Protein AF-A0A0D7Q183-F1 (afdb_monomer)

Structure (mmCIF, N/CA/C/O backbone):
data_AF-A0A0D7Q183-F1
#
_entry.id   AF-A0A0D7Q183-F1
#
loop_
_atom_site.group_PDB
_atom_site.id
_atom_site.type_symbol
_atom_site.label_atom_id
_atom_site.label_alt_id
_atom_site.label_comp_id
_atom_site.label_asym_id
_atom_site.label_entity_id
_atom_site.label_seq_id
_atom_site.pdbx_PDB_ins_code
_atom_site.Cartn_x
_atom_site.Cartn_y
_atom_site.Cartn_z
_atom_site.occupancy
_atom_site.B_iso_or_equiv
_atom_site.auth_seq_id
_atom_site.auth_comp_id
_atom_site.auth_asym_id
_atom_site.auth_atom_id
_atom_site.pdbx_PDB_model_num
ATOM 1 N N . MET A 1 1 ? -14.281 -9.308 -26.222 1.00 33.78 1 MET A N 1
ATOM 2 C CA . MET A 1 1 ? -13.574 -10.223 -25.301 1.00 33.78 1 MET A CA 1
ATOM 3 C C . MET A 1 1 ? -12.149 -9.697 -25.190 1.00 33.78 1 MET A C 1
ATOM 5 O O . MET A 1 1 ? -11.439 -9.737 -26.183 1.00 33.78 1 MET A O 1
ATOM 9 N N . VAL A 1 2 ? -11.788 -9.053 -24.075 1.00 33.66 2 VAL A N 1
ATOM 10 C CA . VAL A 1 2 ? -10.434 -8.497 -23.894 1.00 33.66 2 VAL A CA 1
ATOM 11 C C . VAL A 1 2 ? -9.497 -9.677 -23.616 1.00 33.66 2 VAL A C 1
ATOM 13 O O . VAL A 1 2 ? -9.797 -10.453 -22.705 1.00 33.66 2 VAL A O 1
ATOM 16 N N . PRO A 1 3 ? -8.431 -9.889 -24.404 1.00 32.91 3 PRO A N 1
ATOM 17 C CA . PRO A 1 3 ? -7.519 -10.999 -24.170 1.00 32.91 3 PRO A CA 1
ATOM 18 C C . PRO A 1 3 ? -6.889 -10.860 -22.780 1.00 32.91 3 PRO A C 1
ATOM 20 O O . PRO A 1 3 ? -6.292 -9.835 -22.459 1.00 32.91 3 PRO A O 1
ATOM 23 N N . ARG A 1 4 ? -7.020 -11.900 -21.946 1.00 38.03 4 ARG A N 1
ATOM 24 C CA . ARG A 1 4 ? -6.224 -12.036 -20.721 1.00 38.03 4 ARG A CA 1
ATOM 25 C C . ARG A 1 4 ? -4.810 -12.407 -21.147 1.00 38.03 4 ARG A C 1
ATOM 27 O O . ARG A 1 4 ? -4.514 -13.582 -21.333 1.00 38.03 4 ARG A O 1
ATOM 34 N N . ILE A 1 5 ? -3.967 -11.405 -21.364 1.00 46.06 5 ILE A N 1
ATOM 35 C CA . ILE A 1 5 ? -2.532 -11.618 -21.544 1.00 46.06 5 ILE A CA 1
ATOM 36 C C . ILE A 1 5 ? -1.983 -11.943 -20.146 1.00 46.06 5 ILE A C 1
ATOM 38 O O . ILE A 1 5 ? -2.079 -11.083 -19.267 1.00 46.06 5 ILE A O 1
ATOM 42 N N . PRO A 1 6 ? -1.500 -13.171 -19.879 1.00 44.88 6 PRO A N 1
ATOM 43 C CA . PRO A 1 6 ? -0.893 -13.484 -18.593 1.00 44.88 6 PRO A CA 1
ATOM 44 C C . PRO A 1 6 ? 0.289 -12.540 -18.357 1.00 44.88 6 PRO A C 1
ATOM 46 O O . PRO A 1 6 ? 1.070 -12.275 -19.265 1.00 44.88 6 PRO A O 1
ATOM 49 N N . TYR A 1 7 ? 0.418 -12.040 -17.128 1.00 47.09 7 TYR A N 1
ATOM 50 C CA . TYR A 1 7 ? 1.487 -11.127 -16.692 1.00 47.09 7 TYR A CA 1
ATOM 51 C C . TYR A 1 7 ? 2.881 -11.811 -16.639 1.00 47.09 7 TYR A C 1
ATOM 53 O O . TYR A 1 7 ? 3.855 -11.230 -16.171 1.00 47.09 7 TYR A O 1
ATOM 61 N N . GLU A 1 8 ? 2.981 -13.053 -17.128 1.00 53.81 8 GLU A N 1
ATOM 62 C CA . GLU A 1 8 ? 4.227 -13.783 -17.390 1.00 53.81 8 GLU A CA 1
ATOM 63 C C . GLU A 1 8 ? 5.094 -13.056 -18.448 1.00 53.81 8 GLU A C 1
ATOM 65 O O . GLU A 1 8 ? 4.577 -12.236 -19.207 1.00 53.81 8 GLU A O 1
ATOM 70 N N . PRO A 1 9 ? 6.426 -13.282 -18.491 1.00 61.09 9 PRO A N 1
ATOM 71 C CA . PRO A 1 9 ? 7.448 -12.248 -18.683 1.00 61.09 9 PRO A CA 1
ATOM 72 C C . PRO A 1 9 ? 7.603 -11.748 -20.130 1.00 61.09 9 PRO A C 1
ATOM 74 O O . PRO A 1 9 ? 8.676 -11.821 -20.731 1.00 61.09 9 PRO A O 1
ATOM 77 N N . PHE A 1 10 ? 6.555 -11.158 -20.691 1.00 70.62 10 PHE A N 1
ATOM 78 C CA . PHE A 1 10 ? 6.611 -10.526 -22.002 1.00 70.62 10 PHE A CA 1
ATOM 79 C C . PHE A 1 10 ? 7.552 -9.311 -22.005 1.00 70.62 10 PHE A C 1
ATOM 81 O O . PHE A 1 10 ? 8.282 -9.082 -22.968 1.00 70.62 10 PHE A O 1
ATOM 88 N N . GLN A 1 11 ? 7.602 -8.563 -20.897 1.00 73.06 11 GLN A N 1
ATOM 89 C CA . GLN A 1 11 ? 8.448 -7.373 -20.768 1.00 73.06 11 GLN A CA 1
ATOM 90 C C . GLN A 1 11 ? 9.954 -7.680 -20.906 1.00 73.06 11 GLN A C 1
ATOM 92 O O . GLN A 1 11 ? 10.589 -7.047 -21.754 1.00 73.06 11 GLN A O 1
ATOM 97 N N . PRO A 1 12 ? 10.547 -8.655 -20.174 1.00 78.19 12 PRO A N 1
ATOM 98 C CA . PRO A 1 12 ? 11.944 -9.030 -20.399 1.00 78.19 12 PRO A CA 1
ATOM 99 C C . PRO A 1 12 ? 12.238 -9.423 -21.847 1.00 78.19 12 PRO A C 1
ATOM 101 O O . PRO A 1 12 ? 13.249 -8.993 -22.402 1.00 78.19 12 PRO A O 1
ATOM 104 N N . MET A 1 13 ? 11.351 -10.204 -22.473 1.00 81.62 13 MET A N 1
ATOM 105 C CA . MET A 1 13 ? 11.544 -10.670 -23.848 1.00 81.62 13 MET A CA 1
ATOM 106 C C . MET A 1 13 ? 11.557 -9.507 -24.843 1.00 81.62 13 MET A C 1
ATOM 108 O O . MET A 1 13 ? 12.420 -9.472 -25.717 1.00 81.62 13 MET A O 1
ATOM 112 N N . LEU A 1 14 ? 10.663 -8.526 -24.684 1.00 83.00 14 LEU A N 1
ATOM 113 C CA . LEU A 1 14 ? 10.628 -7.334 -25.533 1.00 83.00 14 LEU A CA 1
ATOM 114 C C . LEU A 1 14 ? 11.907 -6.498 -25.426 1.00 83.00 14 LEU A C 1
ATOM 116 O O . LEU A 1 14 ? 12.490 -6.130 -26.449 1.00 83.00 14 LEU A O 1
ATOM 120 N N . PHE A 1 15 ? 12.362 -6.208 -24.203 1.00 85.56 15 PHE A N 1
ATOM 121 C CA . PHE A 1 15 ? 13.567 -5.402 -24.007 1.00 85.56 15 PHE A CA 1
ATOM 122 C C . PHE A 1 15 ? 14.816 -6.106 -24.546 1.00 85.56 15 PHE A C 1
ATOM 124 O O . PHE A 1 15 ? 15.643 -5.454 -25.188 1.00 85.56 15 PHE A O 1
ATOM 131 N N . TRP A 1 16 ? 14.942 -7.424 -24.364 1.00 84.50 16 TRP A N 1
ATOM 132 C CA . TRP A 1 16 ? 16.052 -8.191 -24.937 1.00 84.50 16 TRP A CA 1
ATOM 133 C C . TRP A 1 16 ? 15.979 -8.303 -26.457 1.00 84.50 16 TRP A C 1
ATOM 135 O O . TRP A 1 16 ? 16.998 -8.099 -27.113 1.00 84.50 16 TRP A O 1
ATOM 145 N N . ALA A 1 17 ? 14.804 -8.566 -27.033 1.00 85.62 17 ALA A N 1
ATOM 146 C CA . ALA A 1 17 ? 14.640 -8.666 -28.482 1.00 85.62 17 ALA A CA 1
ATOM 147 C C . ALA A 1 17 ? 15.095 -7.382 -29.191 1.00 85.62 17 ALA A C 1
ATOM 149 O O . ALA A 1 17 ? 15.851 -7.449 -30.160 1.00 85.62 17 ALA A O 1
ATOM 150 N N . ILE A 1 18 ? 14.712 -6.210 -28.670 1.00 86.19 18 ILE A N 1
ATOM 151 C CA . ILE A 1 18 ? 15.153 -4.928 -29.235 1.00 86.19 18 ILE A CA 1
ATOM 152 C C . ILE A 1 18 ? 16.633 -4.682 -28.969 1.00 86.19 18 ILE A C 1
ATOM 154 O O . ILE A 1 18 ? 17.346 -4.285 -29.885 1.00 86.19 18 ILE A O 1
ATOM 158 N N . SER A 1 19 ? 17.116 -4.948 -27.756 1.00 86.81 19 SER A N 1
ATOM 159 C CA . SER A 1 19 ? 18.537 -4.805 -27.411 1.00 86.81 19 SER A CA 1
ATOM 160 C C . SER A 1 19 ? 19.433 -5.605 -28.368 1.00 86.81 19 SER A C 1
ATOM 162 O O . SER A 1 19 ? 20.383 -5.071 -28.943 1.00 86.81 19 SER A O 1
ATOM 164 N N . ILE A 1 20 ? 19.071 -6.866 -28.624 1.00 86.88 20 ILE A N 1
ATOM 165 C CA . ILE A 1 20 ? 19.763 -7.744 -29.570 1.00 86.88 20 ILE A CA 1
ATOM 166 C C . ILE A 1 20 ? 19.623 -7.212 -30.998 1.00 86.88 20 ILE A C 1
ATOM 168 O O . ILE A 1 20 ? 20.625 -7.131 -31.703 1.00 86.88 20 ILE A O 1
ATOM 172 N N . ALA A 1 21 ? 18.424 -6.806 -31.428 1.00 86.00 21 ALA A N 1
ATOM 173 C CA . ALA A 1 21 ? 18.211 -6.269 -32.772 1.00 86.00 21 ALA A CA 1
ATOM 174 C C . ALA A 1 21 ? 19.067 -5.020 -33.042 1.00 86.00 21 ALA A C 1
ATOM 176 O O . ALA A 1 21 ? 19.690 -4.924 -34.098 1.00 86.00 21 ALA A O 1
ATOM 177 N N . VAL A 1 22 ? 19.165 -4.101 -32.075 1.00 85.00 22 VAL A N 1
ATOM 178 C CA . VAL A 1 22 ? 20.013 -2.900 -32.151 1.00 85.00 22 VAL A CA 1
ATOM 179 C C . VAL A 1 22 ? 21.481 -3.283 -32.355 1.00 85.00 22 VAL A C 1
ATOM 181 O O . VAL A 1 22 ? 22.142 -2.742 -33.243 1.00 85.00 22 VAL A O 1
ATOM 184 N N . ILE A 1 23 ? 21.983 -4.254 -31.586 1.00 84.06 23 ILE A N 1
ATOM 185 C CA . ILE A 1 23 ? 23.361 -4.745 -31.719 1.00 84.06 23 ILE A CA 1
ATOM 186 C C . ILE A 1 23 ? 23.564 -5.435 -33.075 1.00 84.06 23 ILE A C 1
ATOM 188 O O . ILE A 1 23 ? 24.541 -5.146 -33.761 1.00 84.06 23 ILE A O 1
ATOM 192 N N . VAL A 1 24 ? 22.646 -6.309 -33.501 1.00 85.12 24 VAL A N 1
ATOM 193 C CA . VAL A 1 24 ? 22.733 -7.042 -34.778 1.00 85.12 24 VAL A CA 1
ATOM 194 C C . VAL A 1 24 ? 22.738 -6.089 -35.971 1.00 85.12 24 VAL A C 1
ATOM 196 O O . VAL A 1 24 ? 23.535 -6.274 -36.893 1.00 85.12 24 VAL A O 1
ATOM 199 N N . VAL A 1 25 ? 21.896 -5.052 -35.960 1.00 82.56 25 VAL A N 1
ATOM 200 C CA . VAL A 1 25 ? 21.886 -4.012 -36.998 1.00 82.56 25 VAL A CA 1
ATOM 201 C C . VAL A 1 25 ? 23.229 -3.281 -37.021 1.00 82.56 25 VAL A C 1
ATOM 203 O O . VAL A 1 25 ? 23.842 -3.180 -38.085 1.00 82.56 25 VAL A O 1
ATOM 206 N N . ALA A 1 26 ? 23.746 -2.869 -35.860 1.00 80.00 26 ALA A N 1
ATOM 207 C CA . ALA A 1 26 ? 25.039 -2.192 -35.765 1.00 80.00 26 ALA A CA 1
ATOM 208 C C . ALA A 1 26 ? 26.206 -3.066 -36.262 1.00 80.00 26 ALA A C 1
ATOM 210 O O . ALA A 1 26 ? 27.052 -2.590 -37.020 1.00 80.00 26 ALA A O 1
ATOM 211 N N . VAL A 1 27 ? 26.225 -4.356 -35.903 1.00 80.81 27 VAL A N 1
ATOM 212 C CA . VAL A 1 27 ? 27.221 -5.333 -36.378 1.00 80.81 27 VAL A CA 1
ATOM 213 C C . VAL A 1 27 ? 27.097 -5.567 -37.884 1.00 80.81 27 VAL A C 1
ATOM 215 O O . VAL A 1 27 ? 28.100 -5.603 -38.588 1.00 80.81 27 VAL A O 1
ATOM 218 N N . SER A 1 28 ? 25.882 -5.697 -38.415 1.00 79.00 28 SER A N 1
ATOM 219 C CA . SER A 1 28 ? 25.663 -5.917 -39.854 1.00 79.00 28 SER A CA 1
ATOM 220 C C . SER A 1 28 ? 26.143 -4.728 -40.689 1.00 79.00 28 SER A C 1
ATOM 222 O O . SER A 1 28 ? 26.672 -4.893 -41.792 1.00 79.00 28 SER A O 1
ATOM 224 N N . MET A 1 29 ? 25.989 -3.517 -40.154 1.00 72.81 29 MET A N 1
ATOM 225 C CA . MET A 1 29 ? 26.481 -2.289 -40.771 1.00 72.81 29 MET A CA 1
ATOM 226 C C . MET A 1 29 ? 28.007 -2.167 -40.685 1.00 72.81 29 MET A C 1
ATOM 228 O O . MET A 1 29 ? 28.627 -1.706 -41.647 1.00 72.81 29 MET A O 1
ATOM 232 N N . SER A 1 30 ? 28.620 -2.605 -39.580 1.00 71.75 30 SER A N 1
ATOM 233 C CA . SER A 1 30 ? 30.072 -2.546 -39.371 1.00 71.75 30 SER A CA 1
ATOM 234 C C . SER A 1 30 ? 30.838 -3.664 -40.089 1.00 71.75 30 SER A C 1
ATOM 236 O O . SER A 1 30 ? 31.897 -3.403 -40.653 1.00 71.75 30 SER A O 1
ATOM 238 N N . ALA A 1 31 ? 30.289 -4.878 -40.189 1.00 67.81 31 ALA A N 1
ATOM 239 C CA . ALA A 1 31 ? 30.901 -6.011 -40.893 1.00 67.81 31 ALA A CA 1
ATOM 240 C C . ALA A 1 31 ? 31.149 -5.719 -42.383 1.00 67.81 31 ALA A C 1
ATOM 242 O O . ALA A 1 31 ? 32.127 -6.180 -42.963 1.00 67.81 31 ALA A O 1
ATOM 243 N N . ARG A 1 32 ? 30.307 -4.880 -42.999 1.00 65.62 32 ARG A N 1
ATOM 244 C CA . ARG A 1 32 ? 30.494 -4.403 -44.380 1.00 65.62 32 ARG A CA 1
ATOM 245 C C . ARG A 1 32 ? 31.598 -3.348 -44.524 1.00 65.62 32 ARG A C 1
ATOM 247 O O . ARG A 1 32 ? 31.909 -2.954 -45.643 1.00 65.62 32 ARG A O 1
ATOM 254 N N . ARG A 1 33 ? 32.110 -2.803 -43.416 1.00 65.19 33 ARG A N 1
ATOM 255 C CA . ARG A 1 33 ? 32.847 -1.527 -43.387 1.00 65.19 33 ARG A CA 1
ATOM 256 C C . ARG A 1 33 ? 34.106 -1.539 -42.495 1.00 65.19 33 ARG A C 1
ATOM 258 O O . ARG A 1 33 ? 34.838 -0.553 -42.514 1.00 65.19 33 ARG A O 1
ATOM 265 N N . GLY A 1 34 ? 34.378 -2.639 -41.783 1.00 63.56 34 GLY A N 1
ATOM 266 C CA . GLY A 1 34 ? 35.505 -2.824 -40.858 1.00 63.56 34 GLY A CA 1
ATOM 267 C C . GLY A 1 34 ? 35.136 -2.525 -39.396 1.00 63.56 34 GLY A C 1
ATOM 268 O O . GLY A 1 34 ? 34.418 -1.568 -39.114 1.00 63.56 34 GLY A O 1
ATOM 269 N N . PHE A 1 35 ? 35.627 -3.341 -38.455 1.00 63.31 35 PHE A N 1
ATOM 270 C CA . PHE A 1 35 ? 35.374 -3.157 -37.020 1.00 63.31 35 PHE A CA 1
ATOM 271 C C . PHE A 1 35 ? 36.271 -2.065 -36.428 1.00 63.31 35 PHE A C 1
ATOM 273 O O . PHE A 1 35 ? 37.495 -2.117 -36.548 1.00 63.31 35 PHE A O 1
ATOM 280 N N . ALA A 1 36 ? 35.665 -1.099 -35.737 1.00 67.38 36 ALA A N 1
ATOM 281 C CA . ALA A 1 36 ? 36.385 -0.183 -34.861 1.00 67.38 36 ALA A CA 1
ATOM 282 C C . ALA A 1 36 ? 36.491 -0.781 -33.449 1.00 67.38 36 ALA A C 1
ATOM 284 O O . ALA A 1 36 ? 35.547 -1.401 -32.958 1.00 67.38 36 ALA A O 1
ATOM 285 N N . TYR A 1 37 ? 37.630 -0.581 -32.781 1.00 73.44 37 TYR A N 1
ATOM 286 C CA . TYR A 1 37 ? 37.780 -0.966 -31.377 1.00 73.44 37 TYR A CA 1
ATOM 287 C C . TYR A 1 37 ? 36.916 -0.083 -30.482 1.00 73.44 37 TYR A C 1
ATOM 289 O O . TYR A 1 37 ? 36.952 1.147 -30.585 1.00 73.44 37 TYR A O 1
ATOM 297 N N . ALA A 1 38 ? 36.191 -0.729 -29.573 1.00 77.62 38 ALA A N 1
ATOM 298 C CA . ALA A 1 38 ? 35.347 -0.042 -28.620 1.00 77.62 38 ALA A CA 1
ATOM 299 C C . ALA A 1 38 ? 36.169 0.744 -27.581 1.00 77.62 38 ALA A C 1
ATOM 301 O O . ALA A 1 38 ? 37.195 0.275 -27.080 1.00 77.62 38 ALA A O 1
ATOM 302 N N . SER A 1 39 ? 35.724 1.952 -27.235 1.00 85.69 39 SER A N 1
ATOM 303 C CA . SER A 1 39 ? 36.369 2.770 -26.205 1.00 85.69 39 SER A CA 1
ATOM 304 C C . SER A 1 39 ? 36.137 2.169 -24.819 1.00 85.69 39 SER A C 1
ATOM 306 O O . SER A 1 39 ? 35.003 1.863 -24.453 1.00 85.69 39 SER A O 1
ATOM 308 N N . ARG A 1 40 ? 37.190 2.088 -23.991 1.00 89.62 40 ARG A N 1
ATOM 309 C CA . ARG A 1 40 ? 37.098 1.587 -22.603 1.00 89.62 40 ARG A CA 1
ATOM 310 C C . ARG A 1 40 ? 36.017 2.305 -21.791 1.00 89.62 40 ARG A C 1
ATOM 312 O O . ARG A 1 40 ? 35.287 1.657 -21.051 1.00 89.62 40 ARG A O 1
ATOM 319 N N . HIS A 1 41 ? 35.872 3.620 -21.968 1.00 93.25 41 HIS A N 1
ATOM 320 C CA . HIS A 1 41 ? 34.845 4.408 -21.277 1.00 93.25 41 HIS A CA 1
ATOM 321 C C . HIS A 1 41 ? 33.423 4.032 -21.713 1.00 93.25 41 HIS A C 1
ATOM 323 O O . HIS A 1 41 ? 32.520 3.983 -20.884 1.00 93.25 41 HIS A O 1
ATOM 329 N N . ARG A 1 42 ? 33.220 3.731 -23.003 1.00 90.56 42 ARG A N 1
ATOM 330 C CA . ARG A 1 42 ? 31.916 3.314 -23.542 1.00 90.56 42 ARG A CA 1
ATOM 331 C C . ARG A 1 42 ? 31.567 1.894 -23.119 1.00 90.56 42 ARG A C 1
ATOM 333 O O . ARG A 1 42 ? 30.432 1.654 -22.733 1.00 90.56 42 ARG A O 1
ATOM 340 N N . LEU A 1 43 ? 32.541 0.985 -23.102 1.00 92.38 43 LEU A N 1
ATOM 341 C CA . LEU A 1 43 ? 32.351 -0.362 -22.558 1.00 92.38 43 LEU A CA 1
ATOM 342 C C . LEU A 1 43 ? 32.021 -0.334 -21.064 1.00 92.38 43 LEU A C 1
ATOM 344 O O . LEU A 1 43 ? 31.115 -1.040 -20.636 1.00 92.38 43 LEU A O 1
ATOM 348 N N . ALA A 1 44 ? 32.699 0.510 -20.280 1.00 96.19 44 ALA A N 1
ATOM 349 C CA . ALA A 1 44 ? 32.377 0.693 -18.867 1.00 96.19 44 ALA A CA 1
ATOM 350 C C . ALA A 1 44 ? 30.951 1.239 -18.676 1.00 96.19 44 ALA A C 1
ATOM 352 O O . ALA A 1 44 ? 30.209 0.732 -17.838 1.00 96.19 44 ALA A O 1
ATOM 353 N N . LEU A 1 45 ? 30.540 2.222 -19.487 1.00 96.25 45 LEU A N 1
ATOM 354 C CA . LEU A 1 45 ? 29.182 2.769 -19.461 1.00 96.25 45 LEU A CA 1
ATOM 355 C C . LEU A 1 45 ? 28.125 1.732 -19.869 1.00 96.25 45 LEU A C 1
ATOM 357 O O . LEU A 1 45 ? 27.098 1.613 -19.207 1.00 96.25 45 LEU A O 1
ATOM 361 N N . ALA A 1 46 ? 28.374 0.956 -20.926 1.00 95.56 46 ALA A N 1
ATOM 362 C CA . ALA A 1 46 ? 27.491 -0.136 -21.324 1.00 95.56 46 ALA A CA 1
ATOM 363 C C . ALA A 1 46 ? 27.389 -1.187 -20.209 1.00 95.56 46 ALA A C 1
ATOM 365 O O . ALA A 1 46 ? 26.286 -1.592 -19.856 1.00 95.56 46 ALA A O 1
ATOM 366 N N . GLY A 1 47 ? 28.518 -1.565 -19.603 1.00 97.12 47 GLY A N 1
ATOM 367 C CA . GLY A 1 47 ? 28.564 -2.464 -18.451 1.00 97.12 47 GLY A CA 1
ATOM 368 C C . GLY A 1 47 ? 27.719 -1.954 -17.285 1.00 97.12 47 GLY A C 1
ATOM 369 O O . GLY A 1 47 ? 26.899 -2.704 -16.765 1.00 97.12 47 GLY A O 1
ATOM 370 N N . LEU A 1 48 ? 27.840 -0.669 -16.935 1.00 97.81 48 LEU A N 1
ATOM 371 C CA . LEU A 1 48 ? 26.996 -0.027 -15.924 1.00 97.81 48 LEU A CA 1
ATOM 372 C C . LEU A 1 48 ? 25.503 -0.128 -16.277 1.00 97.81 48 LEU A C 1
ATOM 374 O O . LEU A 1 48 ? 24.683 -0.478 -15.434 1.00 97.81 48 LEU A O 1
ATOM 378 N N . PHE A 1 49 ? 25.132 0.134 -17.530 1.00 97.44 49 PHE A N 1
ATOM 379 C CA . PHE A 1 49 ? 23.743 0.005 -17.962 1.00 97.44 49 PHE A CA 1
ATOM 380 C C . PHE A 1 49 ? 23.226 -1.440 -17.919 1.00 97.44 49 PHE A C 1
ATOM 382 O O . PHE A 1 49 ? 22.076 -1.661 -17.549 1.00 97.44 49 PHE A O 1
ATOM 389 N N . PHE A 1 50 ? 24.052 -2.445 -18.212 1.00 96.56 50 PHE A N 1
ATOM 390 C CA . PHE A 1 50 ? 23.636 -3.844 -18.078 1.00 96.56 50 PHE A CA 1
ATOM 391 C C . PHE A 1 50 ? 23.509 -4.306 -16.617 1.00 96.56 50 PHE A C 1
ATOM 393 O O . PHE A 1 50 ? 22.695 -5.189 -16.325 1.00 96.56 50 PHE A O 1
ATOM 400 N N . THR A 1 51 ? 24.252 -3.703 -15.684 1.00 97.19 51 THR A N 1
ATOM 401 C CA . THR A 1 51 ? 24.182 -4.051 -14.256 1.00 97.19 51 THR A CA 1
ATOM 402 C C . THR A 1 51 ? 23.049 -3.348 -13.511 1.00 97.19 51 THR A C 1
ATOM 404 O O . THR A 1 51 ? 22.460 -3.962 -12.623 1.00 97.19 51 THR A O 1
ATOM 407 N N . LEU A 1 52 ? 22.677 -2.118 -13.883 1.00 97.62 52 LEU A N 1
ATOM 408 C CA . LEU A 1 52 ? 21.631 -1.339 -13.199 1.00 97.62 52 LEU A CA 1
ATOM 409 C C . LEU A 1 52 ? 20.285 -2.074 -13.018 1.00 97.62 52 LEU A C 1
ATOM 411 O O . LEU A 1 52 ? 19.748 -2.021 -11.913 1.00 97.62 52 LEU A O 1
ATOM 415 N N . PRO A 1 53 ? 19.748 -2.815 -14.007 1.00 95.50 53 PRO A N 1
ATOM 416 C CA . PRO A 1 53 ? 18.540 -3.626 -13.824 1.00 95.50 53 PRO A CA 1
ATOM 417 C C . PRO A 1 53 ? 18.639 -4.649 -12.688 1.00 95.50 53 PRO A C 1
ATOM 419 O O . PRO A 1 53 ? 17.684 -4.876 -11.953 1.00 95.50 53 PRO A O 1
ATOM 422 N N . HIS A 1 54 ? 19.816 -5.236 -12.494 1.00 94.69 54 HIS A N 1
ATOM 423 C CA . HIS A 1 54 ? 20.048 -6.213 -11.434 1.00 94.69 54 HIS A CA 1
ATOM 424 C C . HIS A 1 54 ? 20.167 -5.532 -10.067 1.00 94.69 54 HIS A C 1
ATOM 426 O O . HIS A 1 54 ? 19.682 -6.065 -9.075 1.00 94.69 54 HIS A O 1
ATOM 432 N N . ILE A 1 55 ? 20.746 -4.326 -10.026 1.00 96.75 55 ILE A N 1
ATOM 433 C CA . ILE A 1 55 ? 20.743 -3.480 -8.825 1.00 96.75 55 ILE A CA 1
ATOM 434 C C . ILE A 1 55 ? 19.304 -3.092 -8.461 1.00 96.75 55 ILE A C 1
ATOM 436 O O . ILE A 1 55 ? 18.935 -3.161 -7.296 1.00 96.75 55 ILE A O 1
ATOM 440 N N . TYR A 1 56 ? 18.470 -2.751 -9.448 1.00 94.56 56 TYR A N 1
ATOM 441 C CA . TYR A 1 56 ? 17.049 -2.452 -9.243 1.00 94.56 56 TYR A CA 1
ATOM 442 C C . TYR A 1 56 ? 16.273 -3.635 -8.638 1.00 94.56 56 TYR A C 1
ATOM 444 O O . TYR A 1 56 ? 15.416 -3.440 -7.781 1.00 94.56 56 TYR A O 1
ATOM 452 N N . ALA A 1 57 ? 16.582 -4.865 -9.053 1.00 94.75 57 ALA A N 1
ATOM 453 C CA . ALA A 1 57 ? 15.940 -6.066 -8.520 1.00 94.75 57 ALA A CA 1
ATOM 454 C C . ALA A 1 57 ? 16.382 -6.419 -7.086 1.00 94.75 57 ALA A C 1
ATOM 456 O O . ALA A 1 57 ? 15.700 -7.194 -6.401 1.00 94.75 57 ALA A O 1
ATOM 457 N N . PH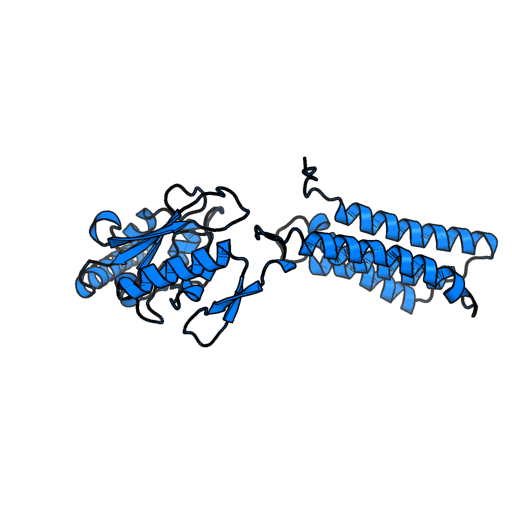E A 1 58 ? 17.509 -5.872 -6.624 1.00 95.69 58 PHE A N 1
ATOM 458 C CA . PHE A 1 58 ? 18.089 -6.194 -5.327 1.00 95.69 58 PHE A CA 1
ATOM 459 C C . PHE A 1 58 ? 17.153 -5.801 -4.175 1.00 95.69 58 PHE A C 1
ATOM 461 O O . PHE A 1 58 ? 16.605 -4.704 -4.134 1.00 95.69 58 PHE A O 1
ATOM 468 N N . GLY A 1 59 ? 16.962 -6.715 -3.218 1.00 91.25 59 GLY A N 1
ATOM 469 C CA . GLY A 1 59 ? 16.130 -6.487 -2.029 1.00 91.25 59 GLY A CA 1
ATOM 470 C C . GLY A 1 59 ? 14.617 -6.613 -2.248 1.00 91.25 59 GLY A C 1
ATOM 471 O O . GLY A 1 59 ? 13.862 -6.529 -1.288 1.00 91.25 59 GLY A O 1
ATOM 472 N N . THR A 1 60 ? 14.155 -6.875 -3.475 1.00 84.69 60 THR A N 1
ATOM 473 C CA . THR A 1 60 ? 12.715 -6.979 -3.780 1.00 84.69 60 THR A CA 1
ATOM 474 C C . THR A 1 60 ? 12.065 -8.297 -3.349 1.00 84.69 60 THR A C 1
ATOM 476 O O . THR A 1 60 ? 10.852 -8.411 -3.501 1.00 84.69 60 THR A O 1
ATOM 479 N N . SER A 1 61 ? 12.859 -9.293 -2.919 1.00 85.69 61 SER A N 1
ATOM 480 C CA . SER A 1 61 ? 12.473 -10.695 -2.625 1.00 85.69 61 SER A CA 1
ATOM 481 C C . SER A 1 61 ? 11.691 -11.430 -3.729 1.00 85.69 61 SER A C 1
ATOM 483 O O . SER A 1 61 ? 11.195 -12.534 -3.517 1.00 85.69 61 SER A O 1
ATOM 485 N N . ASN A 1 62 ? 11.619 -10.849 -4.925 1.00 85.31 62 ASN A N 1
ATOM 486 C CA . ASN A 1 62 ? 10.935 -11.401 -6.087 1.00 85.31 62 ASN A CA 1
ATOM 487 C C . ASN A 1 62 ? 11.929 -12.074 -7.045 1.00 85.31 62 ASN A C 1
ATOM 489 O O . ASN A 1 62 ? 13.144 -12.062 -6.832 1.00 85.31 62 ASN A O 1
ATOM 493 N N . ASN A 1 63 ? 11.417 -12.642 -8.139 1.00 88.81 63 ASN A N 1
ATOM 494 C CA . ASN A 1 63 ? 12.262 -13.180 -9.196 1.00 88.81 63 ASN A CA 1
ATOM 495 C C . ASN A 1 63 ? 13.163 -12.074 -9.780 1.00 88.81 63 ASN A C 1
ATOM 497 O O . ASN A 1 63 ? 12.681 -11.075 -10.314 1.00 88.81 63 ASN A O 1
ATOM 501 N N . TYR A 1 64 ? 14.479 -12.276 -9.693 1.00 89.56 64 TYR A N 1
ATOM 502 C CA . TYR A 1 64 ? 15.477 -11.289 -10.108 1.00 89.56 64 TYR A CA 1
ATOM 503 C C . TYR A 1 64 ? 15.365 -10.900 -11.580 1.00 89.56 64 TYR A C 1
ATOM 505 O O . TYR A 1 64 ? 15.536 -9.736 -11.925 1.00 89.56 64 TYR A O 1
ATOM 513 N N . TRP A 1 65 ? 15.074 -11.872 -12.443 1.00 88.75 65 TRP A N 1
ATOM 514 C CA . TRP A 1 65 ? 14.952 -11.652 -13.878 1.00 88.75 65 TRP A CA 1
ATOM 515 C C . TRP A 1 65 ? 13.705 -10.839 -14.213 1.00 88.75 65 TRP A C 1
ATOM 517 O O . TRP A 1 65 ? 13.771 -9.876 -14.978 1.00 88.75 65 TRP A O 1
ATOM 527 N N . GLU A 1 66 ? 12.577 -11.197 -13.599 1.00 85.81 66 GLU A N 1
ATOM 528 C CA . GLU A 1 66 ? 11.321 -10.473 -13.773 1.00 85.81 66 GLU A CA 1
ATOM 529 C C . GLU A 1 66 ? 11.450 -9.025 -13.291 1.00 85.81 66 GLU A C 1
ATOM 531 O O . GLU A 1 66 ? 11.070 -8.097 -14.006 1.00 85.81 66 GLU A O 1
ATOM 536 N N . GLN A 1 67 ? 12.035 -8.817 -12.108 1.00 89.69 67 GLN A N 1
ATOM 537 C CA . GLN A 1 67 ? 12.192 -7.476 -11.558 1.00 89.69 67 GLN A CA 1
ATOM 538 C C . GLN A 1 67 ? 13.209 -6.647 -12.330 1.00 89.69 67 GLN A C 1
ATOM 540 O O . GLN A 1 67 ? 12.924 -5.496 -12.653 1.00 89.69 67 GLN A O 1
ATOM 545 N N . ALA A 1 68 ? 14.352 -7.221 -12.709 1.00 91.44 68 ALA A N 1
ATOM 546 C CA . ALA A 1 68 ? 15.344 -6.506 -13.504 1.00 91.44 68 ALA A CA 1
ATOM 547 C C . ALA A 1 68 ? 14.743 -5.989 -14.816 1.00 91.44 68 ALA A C 1
ATOM 549 O O . ALA A 1 68 ? 14.967 -4.844 -15.203 1.00 91.44 68 ALA A O 1
ATOM 550 N N . ALA A 1 69 ? 13.892 -6.778 -15.467 1.00 88.81 69 ALA A N 1
ATOM 551 C CA . ALA A 1 69 ? 13.260 -6.360 -16.708 1.00 88.81 69 ALA A CA 1
ATOM 552 C C . ALA A 1 69 ? 12.290 -5.181 -16.581 1.00 88.81 69 ALA A C 1
ATOM 554 O O . ALA A 1 69 ? 12.075 -4.484 -17.574 1.00 88.81 69 ALA A O 1
ATOM 555 N N . ARG A 1 70 ? 11.750 -4.896 -15.389 1.00 86.81 70 ARG A N 1
ATOM 556 C CA . ARG A 1 70 ? 10.974 -3.663 -15.158 1.00 86.81 70 ARG A CA 1
ATOM 557 C C . ARG A 1 70 ? 11.843 -2.410 -15.318 1.00 86.81 70 ARG A C 1
ATOM 559 O O . ARG A 1 70 ? 11.332 -1.343 -15.641 1.00 86.81 70 ARG A O 1
ATOM 566 N N . ALA A 1 71 ? 13.161 -2.561 -15.187 1.00 91.62 71 ALA A N 1
ATOM 567 C CA . ALA A 1 71 ? 14.179 -1.569 -15.515 1.00 91.62 71 ALA A CA 1
ATOM 568 C C . ALA A 1 71 ? 14.905 -1.875 -16.849 1.00 91.62 71 ALA A C 1
ATOM 570 O O . ALA A 1 71 ? 15.998 -1.366 -17.104 1.00 91.62 71 ALA A O 1
ATOM 571 N N . GLY A 1 72 ? 14.302 -2.674 -17.739 1.00 90.94 72 GLY A N 1
ATOM 572 C CA . GLY A 1 72 ? 14.903 -3.152 -18.992 1.00 90.94 72 GLY A CA 1
ATOM 573 C C . GLY A 1 72 ? 15.308 -2.055 -19.985 1.00 90.94 72 GLY A C 1
ATOM 574 O O . GLY A 1 72 ? 16.110 -2.305 -20.886 1.00 90.94 72 GLY A O 1
ATOM 575 N N . ILE A 1 73 ? 14.846 -0.815 -19.789 1.00 91.31 73 ILE A N 1
ATOM 576 C CA . ILE A 1 73 ? 15.320 0.356 -20.540 1.00 91.31 73 ILE A CA 1
ATOM 577 C C . ILE A 1 73 ? 16.844 0.520 -20.460 1.00 91.31 73 ILE A C 1
ATOM 579 O O . ILE A 1 73 ? 17.464 0.942 -21.433 1.00 91.31 73 ILE A O 1
ATOM 583 N N . PHE A 1 74 ? 17.480 0.133 -19.350 1.00 94.00 74 PHE A N 1
ATOM 584 C CA . PHE A 1 74 ? 18.935 0.212 -19.248 1.00 94.00 74 PHE A CA 1
ATOM 585 C C . PHE A 1 74 ? 19.642 -0.823 -20.135 1.00 94.00 74 PHE A C 1
ATOM 587 O O . PHE A 1 74 ? 20.670 -0.498 -20.719 1.00 94.00 74 PHE A O 1
ATOM 594 N N . TRP A 1 75 ? 19.078 -2.015 -20.362 1.00 94.00 75 TRP A N 1
ATOM 595 C CA . TRP A 1 75 ? 19.625 -2.951 -21.359 1.00 94.00 75 TRP A CA 1
ATOM 596 C C . TRP A 1 75 ? 19.603 -2.357 -22.769 1.00 94.00 75 TRP A C 1
ATOM 598 O O . TRP A 1 75 ? 20.579 -2.480 -23.517 1.00 94.00 75 TRP A O 1
ATOM 608 N N . LEU A 1 76 ? 18.531 -1.634 -23.102 1.00 90.94 76 LEU A N 1
ATOM 609 C CA . LEU A 1 76 ? 18.432 -0.917 -24.368 1.00 90.94 76 LEU A CA 1
ATOM 610 C C . LEU A 1 76 ? 19.495 0.189 -24.476 1.00 90.94 76 LEU A C 1
ATOM 612 O O . LEU A 1 76 ? 20.169 0.293 -25.501 1.00 90.94 76 LEU A O 1
ATOM 616 N N . LEU A 1 77 ? 19.687 0.983 -23.418 1.00 92.31 77 LEU A N 1
ATOM 617 C CA . LEU A 1 77 ? 20.715 2.028 -23.380 1.00 92.31 77 LEU A CA 1
ATOM 618 C C . LEU A 1 77 ? 22.129 1.446 -23.517 1.00 92.31 77 LEU A C 1
ATOM 620 O O . LEU A 1 77 ? 22.927 1.960 -24.299 1.00 92.31 77 LEU A O 1
ATOM 624 N N . GLY A 1 78 ? 22.431 0.344 -22.824 1.00 93.44 78 GLY A N 1
ATOM 625 C CA . GLY A 1 78 ? 23.706 -0.366 -22.956 1.00 93.44 78 GLY A CA 1
ATOM 626 C C . GLY A 1 78 ? 23.950 -0.858 -24.383 1.00 93.44 78 GLY A C 1
ATOM 627 O O . GLY A 1 78 ? 25.029 -0.651 -24.940 1.00 93.44 78 GLY A O 1
ATOM 628 N N . SER A 1 79 ? 22.918 -1.421 -25.013 1.00 91.56 79 SER A N 1
ATOM 629 C CA . SER A 1 79 ? 22.955 -1.864 -26.413 1.00 91.56 79 SER A CA 1
ATOM 630 C C . SER A 1 79 ? 23.190 -0.705 -27.378 1.00 91.56 79 SER A C 1
ATOM 632 O O . SER A 1 79 ? 23.970 -0.834 -28.321 1.00 91.56 79 SER A O 1
ATOM 634 N N . PHE A 1 80 ? 22.582 0.454 -27.119 1.00 89.75 80 PHE A N 1
ATOM 635 C CA . PHE A 1 80 ? 22.783 1.654 -27.926 1.00 89.75 80 PHE A CA 1
ATOM 636 C C . PHE A 1 80 ? 24.206 2.215 -27.794 1.00 89.75 80 PHE A C 1
ATOM 638 O O . PHE A 1 80 ? 24.816 2.585 -28.796 1.00 89.75 80 PHE A O 1
ATOM 645 N N . VAL A 1 81 ? 24.779 2.219 -26.583 1.00 90.88 81 VAL A N 1
ATOM 646 C CA . VAL A 1 81 ? 26.180 2.621 -26.359 1.00 90.88 81 VAL A CA 1
ATOM 647 C C . VAL A 1 81 ? 27.139 1.740 -27.163 1.00 90.88 81 VAL A C 1
ATOM 649 O O . VAL A 1 81 ? 28.052 2.261 -27.804 1.00 90.88 81 VAL A O 1
ATOM 652 N N . ILE A 1 82 ? 26.904 0.424 -27.179 1.00 88.88 82 ILE A N 1
ATOM 653 C CA . ILE A 1 82 ? 27.677 -0.525 -27.992 1.00 88.88 82 ILE A CA 1
ATOM 654 C C . ILE A 1 82 ? 27.472 -0.247 -29.488 1.00 88.88 82 ILE A C 1
ATOM 656 O O . ILE A 1 82 ? 28.445 -0.176 -30.237 1.00 88.88 82 ILE A O 1
ATOM 660 N N . ALA A 1 83 ? 26.227 -0.042 -29.926 1.00 86.50 83 ALA A N 1
ATOM 661 C CA . ALA A 1 83 ? 25.895 0.215 -31.326 1.00 86.50 83 ALA A CA 1
ATOM 662 C C . ALA A 1 83 ? 26.576 1.475 -31.882 1.00 86.50 83 ALA A C 1
ATOM 664 O O . ALA A 1 83 ? 27.133 1.433 -32.978 1.00 86.50 83 ALA A O 1
ATOM 665 N N . VAL A 1 84 ? 26.597 2.573 -31.116 1.00 85.88 84 VAL A N 1
ATOM 666 C CA . VAL A 1 84 ? 27.299 3.817 -31.484 1.00 85.88 84 VAL A CA 1
ATOM 667 C C . VAL A 1 84 ? 28.799 3.581 -31.663 1.00 85.88 84 VAL A C 1
ATOM 669 O O . VAL A 1 84 ? 29.423 4.169 -32.546 1.00 85.88 84 VAL A O 1
ATOM 672 N N . ASP A 1 85 ? 29.396 2.730 -30.830 1.00 83.75 85 ASP A N 1
ATOM 673 C CA . ASP A 1 85 ? 30.822 2.426 -30.911 1.00 83.75 85 ASP A CA 1
ATOM 674 C C . ASP A 1 85 ? 31.156 1.559 -32.130 1.00 83.75 85 ASP A C 1
ATOM 676 O O . ASP A 1 85 ? 32.088 1.865 -32.875 1.00 83.75 85 ASP A O 1
ATOM 680 N N . LEU A 1 86 ? 30.338 0.531 -32.381 1.00 80.25 86 LEU A N 1
ATOM 681 C CA . LEU A 1 86 ? 30.472 -0.363 -33.533 1.00 80.25 86 LEU A CA 1
ATOM 682 C C . LEU A 1 86 ? 30.236 0.353 -34.868 1.00 80.25 86 LEU A C 1
ATOM 684 O O . LEU A 1 86 ? 30.870 0.009 -35.864 1.00 80.25 86 LEU A O 1
ATOM 688 N N . ALA A 1 87 ? 29.357 1.356 -34.895 1.00 77.38 87 ALA A N 1
ATOM 689 C CA . ALA A 1 87 ? 29.044 2.123 -36.097 1.00 77.38 87 ALA A CA 1
ATOM 690 C C . ALA A 1 87 ? 30.116 3.186 -36.456 1.00 77.38 87 ALA A C 1
ATOM 692 O O . ALA A 1 87 ? 30.121 3.719 -37.570 1.00 77.38 87 ALA A O 1
ATOM 693 N N . GLY A 1 88 ? 31.083 3.450 -35.564 1.00 71.44 88 GLY A N 1
ATOM 694 C CA . GLY A 1 88 ? 32.277 4.265 -35.832 1.00 71.44 88 GLY A CA 1
ATOM 695 C C . GLY A 1 88 ? 32.099 5.791 -35.700 1.00 71.44 88 GLY A C 1
ATOM 696 O O . GLY A 1 88 ? 31.028 6.309 -35.405 1.00 71.44 88 GLY A O 1
ATOM 697 N N . ARG A 1 89 ? 33.188 6.557 -35.906 1.00 67.88 89 ARG A N 1
ATOM 698 C CA . ARG A 1 89 ? 33.274 8.019 -35.639 1.00 67.88 89 ARG A CA 1
ATOM 699 C C . ARG A 1 89 ? 32.791 8.932 -36.782 1.00 67.88 89 ARG A C 1
ATOM 701 O O . ARG A 1 89 ? 33.269 10.057 -36.913 1.00 67.88 89 ARG A O 1
ATOM 708 N N . ARG A 1 90 ? 31.895 8.472 -37.657 1.00 67.25 90 ARG A N 1
ATOM 709 C CA . ARG A 1 90 ? 31.447 9.288 -38.803 1.00 67.25 90 ARG A CA 1
ATOM 710 C C . ARG A 1 90 ? 30.381 10.298 -38.383 1.00 67.25 90 ARG A C 1
ATOM 712 O O . ARG A 1 90 ? 29.478 9.966 -37.625 1.00 67.25 90 ARG A O 1
ATOM 719 N N . ALA A 1 91 ? 30.427 11.496 -38.970 1.00 62.22 91 ALA A N 1
ATOM 720 C CA . ALA A 1 91 ? 29.419 12.539 -38.753 1.00 62.22 91 ALA A CA 1
ATOM 721 C C . ALA A 1 91 ? 27.983 12.075 -39.088 1.00 62.22 91 ALA A C 1
ATOM 723 O O . ALA A 1 91 ? 27.030 12.526 -38.462 1.00 62.22 91 ALA A O 1
ATOM 724 N N . ALA A 1 92 ? 27.830 11.128 -40.025 1.00 73.12 92 ALA A N 1
ATOM 725 C CA . ALA A 1 92 ? 26.534 10.616 -40.476 1.00 73.12 92 ALA A CA 1
ATOM 726 C C . ALA A 1 92 ? 25.963 9.448 -39.644 1.00 73.12 92 ALA A C 1
ATOM 728 O O . ALA A 1 92 ? 24.847 9.018 -39.917 1.00 73.12 92 ALA A O 1
ATOM 729 N N . VAL A 1 93 ? 26.677 8.936 -38.629 1.00 74.62 93 VAL A N 1
ATOM 730 C CA . VAL A 1 93 ? 26.215 7.775 -37.834 1.00 74.62 93 VAL A CA 1
ATOM 731 C C . VAL A 1 93 ? 24.885 8.053 -37.123 1.00 74.62 93 VAL A C 1
ATOM 733 O O . VAL A 1 93 ? 24.046 7.172 -36.962 1.00 74.62 93 VAL A O 1
ATOM 736 N N . TRP A 1 94 ? 24.660 9.316 -36.758 1.00 75.50 94 TRP A N 1
ATOM 737 C CA . TRP A 1 94 ? 23.421 9.776 -36.143 1.00 75.50 94 TRP A CA 1
ATOM 738 C C . TRP A 1 94 ? 22.218 9.642 -37.079 1.00 75.50 94 TRP A C 1
ATOM 740 O O . TRP A 1 94 ? 21.133 9.328 -36.611 1.00 75.50 94 TRP A O 1
ATOM 750 N N . VAL A 1 95 ? 22.398 9.799 -38.395 1.00 81.06 95 VAL A N 1
ATOM 751 C CA . VAL A 1 95 ? 21.307 9.642 -39.374 1.00 81.06 95 VAL A CA 1
ATOM 752 C C . VAL A 1 95 ? 20.825 8.191 -39.428 1.00 81.06 95 VAL A C 1
ATOM 754 O O . VAL A 1 95 ? 19.631 7.946 -39.567 1.00 81.06 95 VAL A O 1
ATOM 757 N N . GLU A 1 96 ? 21.738 7.228 -39.273 1.00 77.12 96 GLU A N 1
ATOM 758 C CA . GLU A 1 96 ? 21.413 5.797 -39.281 1.00 77.12 96 GLU A CA 1
ATOM 759 C C . GLU A 1 96 ? 20.853 5.325 -37.920 1.00 77.12 96 GLU A C 1
ATOM 761 O O . GLU A 1 96 ? 19.944 4.496 -37.877 1.00 77.12 96 GLU A O 1
ATOM 766 N N . LEU A 1 97 ? 21.353 5.868 -36.802 1.00 79.62 97 LEU A N 1
ATOM 767 C CA . LEU A 1 97 ? 20.963 5.439 -35.452 1.00 79.62 97 LEU A CA 1
ATOM 768 C C . LEU A 1 97 ? 19.728 6.151 -34.887 1.00 79.62 97 LEU A C 1
ATOM 770 O O . LEU A 1 97 ? 19.067 5.586 -34.019 1.00 79.62 97 LEU A O 1
ATOM 774 N N . VAL A 1 98 ? 19.382 7.354 -35.357 1.00 84.44 98 VAL A N 1
ATOM 775 C CA . VAL A 1 98 ? 18.180 8.078 -34.899 1.00 84.44 98 VAL A CA 1
ATOM 776 C C . VAL A 1 98 ? 16.889 7.296 -35.175 1.00 84.44 98 VAL A C 1
ATOM 778 O O . VAL A 1 98 ? 16.102 7.153 -34.240 1.00 84.44 98 VAL A O 1
ATOM 781 N N . PRO A 1 99 ? 16.656 6.724 -36.374 1.00 84.12 99 PRO A N 1
ATOM 782 C CA . PRO A 1 99 ? 15.483 5.885 -36.614 1.00 84.12 99 PRO A CA 1
ATOM 783 C C . PRO A 1 99 ? 15.450 4.651 -35.706 1.00 84.12 99 PRO A C 1
ATOM 785 O O . PRO A 1 99 ? 14.397 4.306 -35.178 1.00 84.12 99 PRO A O 1
ATOM 788 N N . VAL A 1 100 ? 16.608 4.021 -35.472 1.00 81.69 100 VAL A N 1
ATOM 789 C CA . VAL A 1 100 ? 16.733 2.863 -34.573 1.00 81.69 100 VAL A CA 1
ATOM 790 C C . VAL A 1 100 ? 16.384 3.253 -33.136 1.00 81.69 100 VAL A C 1
ATOM 792 O O . VAL A 1 100 ? 15.602 2.561 -32.492 1.00 81.69 100 VAL A O 1
ATOM 795 N N . ALA A 1 101 ? 16.906 4.380 -32.648 1.00 82.06 101 ALA A N 1
ATOM 796 C CA . ALA A 1 101 ? 16.582 4.909 -31.328 1.00 82.06 101 ALA A CA 1
ATOM 797 C C . ALA A 1 101 ? 15.091 5.261 -31.211 1.00 82.06 101 ALA A C 1
ATOM 799 O O . ALA A 1 101 ? 14.451 4.886 -30.233 1.00 82.06 101 ALA A O 1
ATOM 800 N N . ALA A 1 102 ? 14.522 5.923 -32.222 1.00 86.81 102 ALA A N 1
ATOM 801 C CA . ALA A 1 102 ? 13.111 6.297 -32.249 1.00 86.81 102 ALA A CA 1
ATOM 802 C C . ALA A 1 102 ? 12.192 5.067 -32.198 1.00 86.81 102 ALA A C 1
ATOM 804 O O . ALA A 1 102 ? 11.252 5.036 -31.407 1.00 86.81 102 ALA A O 1
ATOM 805 N N . VAL A 1 103 ? 12.491 4.025 -32.982 1.00 84.81 103 VAL A N 1
ATOM 806 C CA . VAL A 1 103 ? 11.743 2.758 -32.948 1.00 84.81 103 VAL A CA 1
ATOM 807 C C . VAL A 1 103 ? 11.942 2.041 -31.614 1.00 84.81 103 VAL A C 1
ATOM 809 O O . VAL A 1 103 ? 10.984 1.518 -31.052 1.00 84.81 103 VAL A O 1
ATOM 812 N N . ALA A 1 104 ? 13.155 2.045 -31.063 1.00 84.00 104 ALA A N 1
ATOM 813 C CA . ALA A 1 104 ? 13.429 1.402 -29.785 1.00 84.00 104 ALA A CA 1
ATOM 814 C C . ALA A 1 104 ? 12.698 2.067 -28.605 1.00 84.00 104 ALA A C 1
ATOM 816 O O . ALA A 1 104 ? 12.337 1.373 -27.657 1.00 84.00 104 ALA A O 1
ATOM 817 N N . LEU A 1 105 ? 12.423 3.376 -28.680 1.00 87.50 105 LEU A N 1
ATOM 818 C CA . LEU A 1 105 ? 11.605 4.098 -27.699 1.00 87.50 105 LEU A CA 1
ATOM 819 C C . LEU A 1 105 ? 10.127 3.681 -27.718 1.00 87.50 105 LEU A C 1
ATOM 821 O O . LEU A 1 105 ? 9.444 3.862 -26.712 1.00 87.50 105 LEU A O 1
ATOM 825 N N . LEU A 1 106 ? 9.634 3.052 -28.792 1.00 88.31 106 LEU A N 1
ATOM 826 C CA . LEU A 1 106 ? 8.255 2.559 -28.830 1.00 88.31 106 LEU A CA 1
ATOM 827 C C . LEU A 1 106 ? 7.994 1.507 -27.747 1.00 88.31 106 LEU A C 1
ATOM 829 O O . LEU A 1 106 ? 6.901 1.482 -27.192 1.00 88.31 106 LEU A O 1
ATOM 833 N N . VAL A 1 107 ? 8.979 0.675 -27.388 1.00 85.88 107 VAL A N 1
ATOM 834 C CA . VAL A 1 107 ? 8.791 -0.329 -26.327 1.00 85.88 107 VAL A CA 1
ATOM 835 C C . VAL A 1 107 ? 8.599 0.273 -24.941 1.00 85.88 107 VAL A C 1
ATOM 837 O O . VAL A 1 107 ? 7.571 -0.036 -24.340 1.00 85.88 107 VAL A O 1
ATOM 840 N N . PRO A 1 108 ? 9.489 1.130 -24.402 1.00 87.06 108 PRO A N 1
ATOM 841 C CA . PRO A 1 108 ? 9.224 1.762 -23.116 1.00 87.06 108 PRO A CA 1
ATOM 842 C C . PRO A 1 108 ? 7.943 2.607 -23.149 1.00 87.06 108 PRO A C 1
ATOM 844 O O . PRO A 1 108 ? 7.225 2.616 -22.155 1.00 87.06 108 PRO A O 1
ATOM 847 N N . THR A 1 109 ? 7.589 3.237 -24.279 1.00 89.81 109 THR A N 1
ATOM 848 C CA . THR A 1 109 ? 6.302 3.938 -24.423 1.00 89.81 109 THR A CA 1
ATOM 849 C C . THR A 1 109 ? 5.105 2.992 -24.310 1.00 89.81 109 THR A C 1
ATOM 851 O O . THR A 1 109 ? 4.179 3.285 -23.558 1.00 89.81 109 THR A O 1
ATOM 854 N N . VAL A 1 110 ? 5.114 1.850 -25.004 1.00 87.75 110 VAL A N 1
ATOM 855 C CA . VAL A 1 110 ? 4.032 0.852 -24.936 1.00 87.75 110 VAL A CA 1
ATOM 856 C C . VAL A 1 110 ? 3.945 0.232 -23.544 1.00 87.75 110 VAL A C 1
ATOM 858 O O . VAL A 1 110 ? 2.849 0.108 -23.006 1.00 87.75 110 VAL A O 1
ATOM 861 N N . VAL A 1 111 ? 5.083 -0.112 -22.932 1.00 85.75 111 VAL A N 1
ATOM 862 C CA . VAL A 1 111 ? 5.134 -0.656 -21.567 1.00 85.75 111 VAL A CA 1
ATOM 863 C C . VAL A 1 111 ? 4.575 0.351 -20.565 1.00 85.75 111 VAL A C 1
ATOM 865 O O . VAL A 1 111 ? 3.742 -0.017 -19.741 1.00 85.75 111 VAL A O 1
ATOM 868 N N . LEU A 1 112 ? 4.978 1.622 -20.657 1.00 88.00 112 LEU A N 1
ATOM 869 C CA . LEU A 1 112 ? 4.461 2.679 -19.792 1.00 88.00 112 LEU A CA 1
ATOM 870 C C . LEU A 1 112 ? 2.96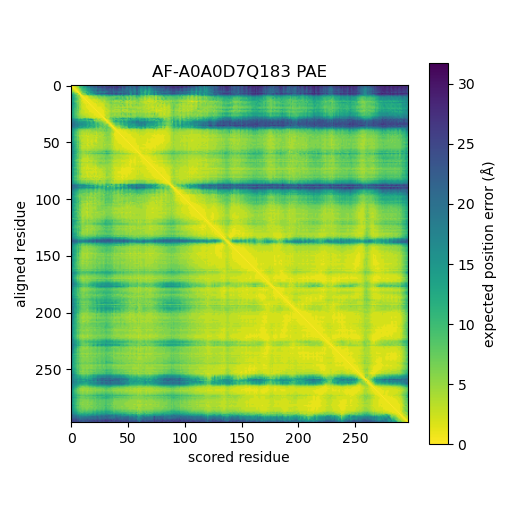2 2.901 -20.019 1.00 88.00 112 LEU A C 1
ATOM 872 O O . LEU A 1 112 ? 2.215 2.975 -19.052 1.00 88.00 112 LEU A O 1
ATOM 876 N N . SER A 1 113 ? 2.505 2.950 -21.273 1.00 90.75 113 SER A N 1
ATOM 877 C CA . SER A 1 113 ? 1.079 3.077 -21.596 1.00 90.75 113 SER A CA 1
ATOM 878 C C . SER A 1 113 ? 0.267 1.929 -21.001 1.00 90.75 113 SER A C 1
ATOM 880 O O . SER A 1 113 ? -0.727 2.171 -20.324 1.00 90.75 113 SER A O 1
ATOM 882 N N . ALA A 1 114 ? 0.722 0.687 -21.181 1.00 88.38 114 ALA A N 1
ATOM 883 C CA . ALA A 1 114 ? 0.065 -0.487 -20.623 1.00 88.38 114 ALA A CA 1
ATOM 884 C C . ALA A 1 114 ? 0.058 -0.467 -19.087 1.00 88.38 114 ALA A C 1
ATOM 886 O O . ALA A 1 114 ? -0.949 -0.815 -18.482 1.00 88.38 114 ALA A O 1
ATOM 887 N N . ALA A 1 115 ? 1.143 -0.019 -18.448 1.00 87.38 115 ALA A N 1
ATOM 888 C CA . ALA A 1 115 ? 1.209 0.124 -16.994 1.00 87.38 115 ALA A CA 1
ATOM 889 C C . ALA A 1 115 ? 0.285 1.235 -16.461 1.00 87.38 115 ALA A C 1
ATOM 891 O O . ALA A 1 115 ? -0.228 1.118 -15.352 1.00 87.38 115 ALA A O 1
ATOM 892 N N . MET A 1 116 ? 0.053 2.299 -17.238 1.00 91.06 116 MET A N 1
ATOM 893 C CA . MET A 1 116 ? -0.913 3.347 -16.889 1.00 91.06 116 MET A CA 1
ATOM 894 C C . MET A 1 116 ? -2.366 2.883 -17.054 1.00 91.06 116 MET A C 1
ATOM 896 O O . MET A 1 116 ? -3.223 3.316 -16.284 1.00 91.06 116 MET A O 1
ATOM 900 N N . ASP A 1 117 ? -2.647 2.017 -18.031 1.00 91.06 117 ASP A N 1
ATOM 901 C CA . ASP A 1 117 ? -3.986 1.454 -18.253 1.00 91.06 117 ASP A CA 1
ATOM 902 C C . ASP A 1 117 ? -4.294 0.253 -17.342 1.00 91.06 117 ASP A C 1
ATOM 904 O O . ASP A 1 117 ? -5.451 0.024 -16.990 1.00 91.06 117 ASP A O 1
ATOM 908 N N . HIS A 1 118 ? -3.265 -0.483 -16.914 1.00 89.00 118 HIS A N 1
ATOM 909 C CA . HIS A 1 118 ? -3.364 -1.647 -16.030 1.00 89.00 118 HIS A CA 1
ATOM 910 C C . HIS A 1 118 ? -2.395 -1.546 -14.836 1.00 89.00 118 HIS A C 1
ATOM 912 O O . HIS A 1 118 ? -1.476 -2.364 -14.705 1.00 89.00 118 HIS A O 1
ATOM 918 N N . PRO A 1 119 ? -2.569 -0.538 -13.962 1.00 88.38 119 PRO A N 1
ATOM 919 C CA . PRO A 1 119 ? -1.691 -0.324 -12.820 1.00 88.38 119 PRO A CA 1
ATOM 920 C C . PRO A 1 119 ? -1.706 -1.494 -11.828 1.00 88.38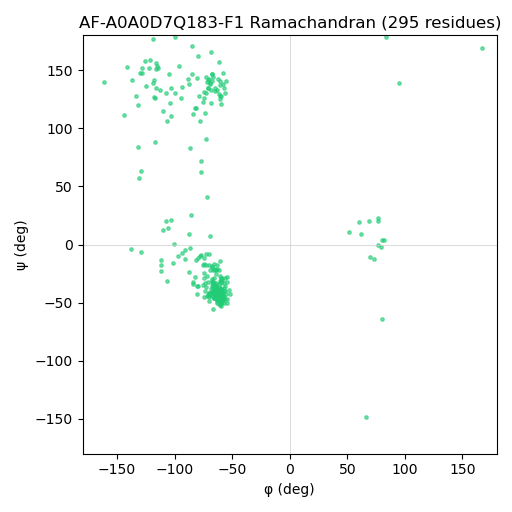 119 PRO A C 1
ATOM 922 O O . PRO A 1 119 ? -2.738 -2.099 -11.529 1.00 88.38 119 PRO A O 1
ATOM 925 N N . TYR A 1 120 ? -0.533 -1.796 -11.267 1.00 83.69 120 TYR A N 1
ATOM 926 C CA . TYR A 1 120 ? -0.379 -2.857 -10.273 1.00 83.69 120 TYR A CA 1
ATOM 927 C C . TYR A 1 120 ? -1.231 -2.579 -9.027 1.00 83.69 120 TYR A C 1
ATOM 929 O O . TYR A 1 120 ? -1.114 -1.519 -8.414 1.00 83.69 120 TYR A O 1
ATOM 937 N N . ARG A 1 121 ? -2.050 -3.564 -8.627 1.00 80.94 121 ARG A N 1
ATOM 938 C CA . ARG A 1 121 ? -2.937 -3.515 -7.444 1.00 80.94 121 ARG A CA 1
ATOM 939 C C . ARG A 1 121 ? -3.987 -2.396 -7.449 1.00 80.94 121 ARG A C 1
ATOM 941 O O . ARG A 1 121 ? -4.565 -2.098 -6.409 1.00 80.94 121 ARG A O 1
ATOM 948 N N . GLN A 1 122 ? -4.288 -1.835 -8.613 1.00 85.62 122 GLN A N 1
ATOM 949 C CA . GLN A 1 122 ? -5.413 -0.925 -8.816 1.00 85.62 122 GLN A CA 1
ATOM 950 C C . GLN A 1 122 ? -6.410 -1.554 -9.794 1.00 85.62 122 GLN A C 1
ATOM 952 O O . GLN A 1 122 ? -6.031 -2.394 -10.609 1.00 85.62 122 GLN A O 1
ATOM 957 N N . GLU A 1 123 ? -7.693 -1.222 -9.664 1.00 84.38 123 GLU A N 1
ATOM 958 C CA . GLU A 1 123 ? -8.741 -1.766 -10.542 1.00 84.38 123 GLU A CA 1
ATOM 959 C C . GLU A 1 123 ? -8.872 -0.989 -11.852 1.00 84.38 123 GLU A C 1
ATOM 961 O O . GLU A 1 123 ? -9.164 -1.571 -12.895 1.00 84.38 123 GLU A O 1
ATOM 966 N N . GLN A 1 124 ? -8.649 0.324 -11.791 1.00 90.75 124 GLN A N 1
ATOM 967 C CA . GLN A 1 124 ? -8.896 1.252 -12.886 1.00 90.75 124 GLN A CA 1
ATOM 968 C C . GLN A 1 124 ? -7.599 1.882 -13.393 1.00 90.75 124 GLN A C 1
ATOM 970 O O . GLN A 1 124 ? -6.630 2.047 -12.652 1.00 90.75 124 GLN A O 1
ATOM 9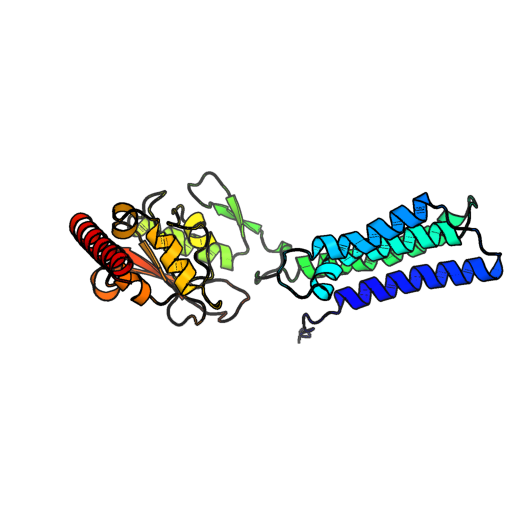75 N N . ALA A 1 125 ? -7.608 2.284 -14.663 1.00 92.12 125 ALA A N 1
ATOM 976 C CA . ALA A 1 125 ? -6.512 3.019 -15.282 1.00 92.12 125 ALA A CA 1
ATOM 977 C C . ALA A 1 125 ? -6.216 4.337 -14.542 1.00 92.12 125 ALA A C 1
ATOM 979 O O . ALA A 1 125 ? -7.132 5.027 -14.085 1.00 92.12 125 ALA A O 1
ATOM 980 N N . LEU A 1 126 ? -4.948 4.760 -14.521 1.00 93.31 126 LEU A N 1
ATOM 981 C CA . LEU A 1 126 ? -4.517 5.993 -13.846 1.00 93.31 126 LEU A CA 1
ATOM 982 C C . LEU A 1 126 ? -5.226 7.244 -14.378 1.00 93.31 126 LEU A C 1
ATOM 984 O O . LEU A 1 126 ? -5.494 8.180 -13.629 1.00 93.31 126 LEU A O 1
ATOM 988 N N . ARG A 1 127 ? -5.588 7.257 -15.665 1.00 95.44 127 ARG A N 1
ATOM 989 C CA . ARG A 1 127 ? -6.326 8.369 -16.288 1.00 95.44 127 ARG A CA 1
ATOM 990 C C . ARG A 1 127 ? -7.751 8.554 -15.751 1.00 95.44 127 ARG A C 1
ATOM 992 O O . ARG A 1 127 ? -8.339 9.602 -15.994 1.00 95.44 127 ARG A O 1
ATOM 999 N N . LEU A 1 128 ? -8.306 7.551 -15.067 1.00 96.00 128 LEU A N 1
ATOM 1000 C CA . LEU A 1 128 ? -9.635 7.605 -14.448 1.00 96.00 128 LEU A CA 1
ATOM 1001 C C . LEU A 1 128 ? -9.588 8.101 -12.994 1.00 96.00 128 LEU A C 1
ATOM 1003 O O . LEU A 1 128 ? -10.632 8.325 -12.392 1.00 96.00 128 LEU A O 1
ATOM 1007 N N . GLN A 1 129 ? -8.391 8.319 -12.441 1.00 95.19 129 GLN A N 1
ATOM 1008 C CA . GLN A 1 129 ? -8.183 8.847 -11.094 1.00 95.19 129 GLN A CA 1
ATOM 1009 C C . GLN A 1 129 ? -8.425 10.370 -11.094 1.00 95.19 129 GLN A C 1
ATOM 1011 O O . GLN A 1 129 ? -7.493 11.181 -11.071 1.00 95.19 129 GLN A O 1
ATOM 1016 N N . THR A 1 130 ? -9.690 10.782 -11.214 1.00 97.12 130 THR A N 1
ATOM 1017 C CA . THR A 1 130 ? -10.094 12.188 -11.407 1.00 97.12 130 THR A CA 1
ATOM 1018 C C . THR A 1 130 ? -10.830 12.794 -10.219 1.00 97.12 130 THR A C 1
ATOM 1020 O O . THR A 1 130 ? -10.823 14.019 -10.072 1.00 97.12 130 THR A O 1
ATOM 1023 N N . THR A 1 131 ? -11.442 11.975 -9.367 1.00 97.06 131 THR A N 1
ATOM 1024 C CA . THR A 1 131 ? -12.270 12.433 -8.249 1.00 97.06 131 THR A CA 1
ATOM 1025 C C . THR A 1 131 ? -11.378 12.802 -7.070 1.00 97.06 131 THR A C 1
ATOM 1027 O O . THR A 1 131 ? -10.655 11.966 -6.537 1.00 97.06 131 THR A O 1
ATOM 1030 N N . LYS A 1 132 ? -11.398 14.072 -6.656 1.00 95.62 132 LYS A N 1
ATOM 1031 C CA . LYS A 1 132 ? -10.646 14.530 -5.483 1.00 95.62 132 LYS A CA 1
ATOM 1032 C C . LYS A 1 132 ? -11.322 14.059 -4.203 1.00 95.62 132 LYS A C 1
ATOM 1034 O O . LYS A 1 132 ? -12.519 14.273 -4.023 1.00 95.62 132 LYS A O 1
ATOM 1039 N N . VAL A 1 133 ? -10.542 13.473 -3.307 1.00 93.62 133 VAL A N 1
ATOM 1040 C CA . VAL A 1 133 ? -11.019 12.985 -2.017 1.00 93.62 133 VAL A CA 1
ATOM 1041 C C . VAL A 1 133 ? -10.052 13.433 -0.923 1.00 93.62 133 VAL A C 1
ATOM 1043 O O . VAL A 1 133 ? -8.847 13.188 -1.046 1.00 93.62 133 VAL A O 1
ATOM 1046 N N . PRO A 1 134 ? -10.543 14.082 0.148 1.00 91.00 134 PRO A N 1
ATOM 1047 C CA . PRO A 1 134 ? -9.705 14.414 1.286 1.00 91.00 134 PRO A CA 1
ATOM 1048 C C . PRO A 1 134 ? -9.285 13.134 2.014 1.00 91.00 134 PRO A C 1
ATOM 1050 O O . PRO A 1 134 ? -10.086 12.214 2.208 1.00 91.00 134 PRO A O 1
ATOM 1053 N N . VAL A 1 135 ? -8.040 13.089 2.473 1.00 89.00 135 VAL A N 1
ATOM 1054 C CA . VAL A 1 135 ? -7.476 11.971 3.238 1.00 89.00 135 VAL A CA 1
ATOM 1055 C C . VAL A 1 135 ? -6.786 12.473 4.495 1.00 89.00 135 VAL A C 1
ATOM 1057 O O . VAL A 1 135 ? -6.244 13.579 4.524 1.00 89.00 135 VAL A O 1
ATOM 1060 N N . GLY A 1 136 ? -6.828 11.664 5.551 1.00 83.88 136 GLY A N 1
ATOM 1061 C CA . GLY A 1 136 ? -6.309 12.063 6.854 1.00 83.88 136 GLY A CA 1
ATOM 1062 C C . GLY A 1 136 ? -7.119 13.203 7.476 1.00 83.88 136 GLY A C 1
ATOM 1063 O O . GLY A 1 136 ? -8.324 13.331 7.240 1.00 83.88 136 GLY A O 1
ATOM 1064 N N . GLY A 1 137 ? -6.441 14.050 8.257 1.00 72.25 137 GLY A N 1
ATOM 1065 C CA . GLY A 1 137 ? -7.002 15.214 8.961 1.00 72.25 137 GLY A CA 1
ATOM 1066 C C . GLY A 1 137 ? -7.377 16.406 8.066 1.00 72.25 137 GLY A C 1
ATOM 1067 O O . GLY A 1 137 ? -7.102 17.542 8.426 1.00 72.25 137 GLY A O 1
ATOM 1068 N N . GLU A 1 138 ? -7.973 16.141 6.901 1.00 71.50 138 GLU A N 1
ATOM 1069 C CA . GLU A 1 138 ? -8.596 17.100 5.964 1.00 71.50 138 GLU A CA 1
ATOM 1070 C C . GLU A 1 138 ? -7.676 18.060 5.198 1.00 71.50 138 GLU A C 1
ATOM 1072 O O . GLU A 1 138 ? -8.115 18.665 4.225 1.00 71.50 138 GLU A O 1
ATOM 1077 N N . THR A 1 139 ? -6.393 18.163 5.542 1.00 75.44 139 THR A N 1
ATOM 1078 C CA . THR A 1 139 ? -5.456 19.077 4.858 1.00 75.44 139 THR A CA 1
ATOM 1079 C C . THR A 1 139 ? -4.890 18.537 3.545 1.00 75.44 139 THR A C 1
ATOM 1081 O O . THR A 1 139 ? -4.283 19.289 2.785 1.00 75.44 139 THR A O 1
ATOM 1084 N N . SER A 1 140 ? -5.050 17.239 3.281 1.00 86.25 140 SER A N 1
ATOM 1085 C CA . SER A 1 140 ? -4.477 16.560 2.116 1.00 86.25 140 SER A CA 1
ATOM 1086 C C . SER A 1 140 ? -5.573 15.985 1.226 1.00 86.25 140 SER A C 1
ATOM 1088 O O . SER A 1 140 ? -6.530 15.388 1.716 1.00 86.25 140 SER A O 1
ATOM 1090 N N . GLU A 1 141 ? -5.409 16.120 -0.088 1.00 92.12 141 GLU A N 1
ATOM 1091 C CA . GLU A 1 141 ? -6.302 15.544 -1.095 1.00 92.12 141 GLU A CA 1
ATOM 1092 C C . GLU A 1 141 ? -5.536 14.551 -1.970 1.00 92.12 141 GLU A C 1
ATOM 1094 O O . GLU A 1 141 ? -4.398 14.807 -2.367 1.00 92.12 141 GLU A O 1
ATOM 1099 N N . ILE A 1 142 ? -6.188 13.448 -2.332 1.00 93.06 142 ILE A N 1
ATOM 1100 C CA . ILE A 1 142 ? -5.728 12.546 -3.393 1.00 93.06 142 ILE A CA 1
ATOM 1101 C C . ILE A 1 142 ? -6.795 12.439 -4.476 1.00 93.06 142 ILE A C 1
ATOM 1103 O O . ILE A 1 142 ? -7.967 12.734 -4.239 1.00 93.06 142 ILE A O 1
ATOM 1107 N N . ARG A 1 143 ? -6.394 12.033 -5.681 1.00 95.25 143 ARG A N 1
ATOM 1108 C CA . ARG A 1 143 ? -7.339 11.735 -6.756 1.00 95.25 143 ARG A CA 1
ATOM 1109 C C . ARG A 1 143 ? -7.562 10.237 -6.844 1.00 95.25 143 ARG A C 1
ATOM 1111 O O . ARG A 1 143 ? -6.589 9.490 -6.878 1.00 95.25 143 ARG A O 1
ATOM 1118 N N . LEU A 1 144 ? -8.828 9.851 -6.881 1.00 94.38 144 LEU A N 1
ATOM 1119 C CA . LEU A 1 144 ? -9.304 8.479 -6.930 1.00 94.38 144 LEU A CA 1
ATOM 1120 C C . LEU A 1 144 ? -10.240 8.285 -8.131 1.00 94.38 144 LEU A C 1
ATOM 1122 O O . LEU A 1 144 ? -10.814 9.253 -8.639 1.00 94.38 144 LEU A O 1
ATOM 1126 N N . ASP A 1 145 ? -10.397 7.048 -8.592 1.00 94.62 145 ASP A N 1
ATOM 1127 C CA . ASP A 1 145 ? -11.561 6.661 -9.389 1.00 94.62 145 ASP A CA 1
ATOM 1128 C C . ASP A 1 145 ? -12.834 6.678 -8.520 1.00 94.62 145 ASP A C 1
ATOM 1130 O O . ASP A 1 145 ? -12.770 6.775 -7.291 1.00 94.62 145 ASP A O 1
ATOM 1134 N N . GLU A 1 146 ? -14.006 6.635 -9.153 1.00 93.69 146 GLU A N 1
ATOM 1135 C CA . GLU A 1 146 ? -15.276 6.840 -8.448 1.00 93.69 146 GLU A CA 1
ATOM 1136 C C . GLU A 1 146 ? -15.607 5.718 -7.449 1.00 93.69 146 GLU A C 1
ATOM 1138 O O . GLU A 1 146 ? -16.182 5.994 -6.390 1.00 93.69 146 GLU A O 1
ATOM 1143 N N . ASP A 1 147 ? -15.202 4.476 -7.730 1.00 92.06 147 ASP A N 1
ATOM 1144 C CA . ASP A 1 147 ? -15.436 3.344 -6.832 1.00 92.06 147 ASP A CA 1
ATOM 1145 C C . ASP A 1 147 ? -14.565 3.490 -5.579 1.00 92.06 147 ASP A C 1
ATOM 1147 O O . ASP A 1 147 ? -15.074 3.465 -4.452 1.00 92.06 147 ASP A O 1
ATOM 1151 N N . ALA A 1 148 ? -13.269 3.765 -5.757 1.00 92.50 148 ALA A N 1
ATOM 1152 C CA . ALA A 1 148 ? -12.359 4.051 -4.651 1.00 92.50 148 ALA A CA 1
ATOM 1153 C C . ALA A 1 148 ? -12.798 5.293 -3.851 1.00 92.50 148 ALA A C 1
ATOM 1155 O O . ALA A 1 148 ? -12.783 5.282 -2.617 1.00 92.50 148 ALA A O 1
ATOM 1156 N N . ALA A 1 149 ? -13.260 6.353 -4.522 1.00 94.50 149 ALA A N 1
ATOM 1157 C CA . ALA A 1 149 ? -13.786 7.548 -3.866 1.00 94.50 149 ALA A CA 1
ATOM 1158 C C . ALA A 1 149 ? -15.051 7.258 -3.045 1.00 94.50 149 ALA A C 1
ATOM 1160 O O . ALA A 1 149 ? -15.255 7.838 -1.974 1.00 94.50 149 ALA A O 1
ATOM 1161 N N . THR A 1 150 ? -15.913 6.366 -3.528 1.00 94.69 150 THR A N 1
ATOM 1162 C CA . THR A 1 150 ? -17.115 5.921 -2.815 1.00 94.69 150 THR A CA 1
ATOM 1163 C C . THR A 1 150 ? -16.754 5.111 -1.578 1.00 94.69 150 THR A C 1
ATOM 1165 O O . THR A 1 150 ? -17.283 5.394 -0.503 1.00 94.69 150 THR A O 1
ATOM 1168 N N . TYR A 1 151 ? -15.793 4.192 -1.687 1.00 93.69 151 TYR A N 1
ATOM 1169 C CA . TYR A 1 151 ? -15.254 3.457 -0.543 1.00 93.69 151 TYR A CA 1
ATOM 1170 C C . TYR A 1 151 ? -14.701 4.403 0.536 1.00 93.69 151 TYR A C 1
ATOM 1172 O O . TYR A 1 151 ? -15.107 4.325 1.697 1.00 93.69 151 TYR A O 1
ATOM 1180 N N . VAL A 1 152 ? -13.846 5.361 0.157 1.00 94.12 152 VAL A N 1
ATOM 1181 C CA . VAL A 1 152 ? -13.259 6.313 1.113 1.00 94.12 152 VAL A CA 1
ATOM 1182 C C . VAL A 1 152 ? -14.328 7.171 1.790 1.00 94.12 152 VAL A C 1
ATOM 1184 O O . VAL A 1 152 ? -14.328 7.305 3.016 1.00 94.12 152 VAL A O 1
ATOM 1187 N N . ARG A 1 153 ? -15.260 7.746 1.018 1.00 94.75 153 ARG A N 1
ATOM 1188 C CA . ARG A 1 153 ? -16.356 8.556 1.574 1.00 94.75 153 ARG A CA 1
ATOM 1189 C C . ARG A 1 153 ? -17.247 7.734 2.503 1.00 94.75 153 ARG A C 1
ATOM 1191 O O . ARG A 1 153 ? -17.610 8.227 3.569 1.00 94.75 153 ARG A O 1
ATOM 1198 N N . GLY A 1 154 ? -17.554 6.492 2.128 1.00 95.44 154 GLY A N 1
ATOM 1199 C CA . GLY A 1 154 ? -18.339 5.562 2.936 1.00 95.44 154 GLY A CA 1
ATOM 1200 C C . GLY A 1 154 ? -17.675 5.277 4.279 1.00 95.44 154 GLY A C 1
ATOM 1201 O O . GLY A 1 154 ? -18.286 5.502 5.323 1.00 95.44 154 GLY A O 1
ATOM 1202 N N . LEU A 1 155 ? -16.400 4.879 4.270 1.00 94.88 155 LEU A N 1
ATOM 1203 C CA . LEU A 1 155 ? -15.667 4.573 5.500 1.00 94.88 155 LEU A CA 1
ATOM 1204 C C . LEU A 1 155 ? -15.540 5.806 6.413 1.00 94.88 155 LEU A C 1
ATOM 1206 O O . LEU A 1 155 ? -15.772 5.706 7.618 1.00 94.88 155 LEU A O 1
ATOM 1210 N N . ARG A 1 156 ? -15.261 6.989 5.843 1.00 94.19 156 ARG A N 1
ATOM 1211 C CA . ARG A 1 156 ? -15.233 8.260 6.592 1.00 94.19 156 ARG A CA 1
ATOM 1212 C C . ARG A 1 156 ? -16.591 8.604 7.202 1.00 94.19 156 ARG A C 1
ATOM 1214 O O . ARG A 1 156 ? -16.650 9.013 8.357 1.00 94.19 156 ARG A O 1
ATOM 1221 N N . SER A 1 157 ? -17.673 8.443 6.443 1.00 95.38 157 SER A N 1
ATOM 1222 C CA . SER A 1 157 ? -19.034 8.730 6.907 1.00 95.38 157 SER A CA 1
ATOM 1223 C C . SER A 1 157 ? -19.447 7.805 8.056 1.00 95.38 157 SER A C 1
ATOM 1225 O O . SER A 1 157 ? -19.962 8.278 9.073 1.00 95.38 157 SER A O 1
ATOM 1227 N N . ILE A 1 158 ? -19.147 6.506 7.950 1.00 97.44 158 ILE A N 1
ATOM 1228 C CA . ILE A 1 158 ? -19.382 5.519 9.015 1.00 97.44 158 ILE A CA 1
ATOM 1229 C C . ILE A 1 158 ? -18.598 5.898 10.276 1.00 97.44 158 ILE A C 1
ATOM 1231 O O . ILE A 1 158 ? -19.171 5.942 11.364 1.00 97.44 158 ILE A O 1
ATOM 1235 N N . ALA A 1 159 ? -17.310 6.221 10.139 1.00 95.94 159 ALA A N 1
ATOM 1236 C CA . ALA A 1 159 ? -16.473 6.620 11.266 1.00 95.94 159 ALA A CA 1
ATOM 1237 C C . ALA A 1 159 ? -17.017 7.891 11.952 1.00 95.94 159 ALA A C 1
ATOM 1239 O O . ALA A 1 159 ? -17.279 7.889 13.159 1.00 95.94 159 ALA A O 1
ATOM 1240 N N . ALA A 1 160 ? -17.263 8.956 11.182 1.00 94.81 160 ALA A N 1
ATOM 1241 C CA . ALA A 1 160 ? -17.723 10.245 11.699 1.00 94.81 160 ALA A CA 1
ATOM 1242 C C . ALA A 1 160 ? -19.093 10.149 12.392 1.00 94.81 160 ALA A C 1
ATOM 1244 O O . ALA A 1 160 ? -19.253 10.633 13.513 1.00 94.81 160 ALA A O 1
ATOM 1245 N N . SER A 1 161 ? -20.063 9.462 11.777 1.00 97.25 161 SER A N 1
ATOM 1246 C CA . SER A 1 161 ? -21.408 9.267 12.350 1.00 97.25 161 SER A CA 1
ATOM 1247 C C . SER A 1 161 ? -21.409 8.459 13.653 1.00 97.25 161 SER A C 1
ATOM 1249 O O . SER A 1 161 ? -22.356 8.546 14.431 1.00 97.25 161 SER A O 1
ATOM 1251 N N . ASN A 1 162 ? -20.329 7.725 13.935 1.00 97.94 162 ASN A N 1
ATOM 1252 C CA . ASN A 1 162 ? -20.167 6.926 15.148 1.00 97.94 162 ASN A CA 1
ATOM 1253 C C . ASN A 1 162 ? -19.199 7.545 16.169 1.00 97.94 162 ASN A C 1
ATOM 1255 O O . ASN A 1 162 ? -18.810 6.886 17.144 1.00 97.94 162 ASN A O 1
ATOM 1259 N N . GLY A 1 163 ? -18.852 8.822 15.991 1.00 96.19 163 GLY A N 1
ATOM 1260 C CA . GLY A 1 163 ? -18.052 9.595 16.937 1.00 96.19 163 GLY A CA 1
ATOM 1261 C C . GLY A 1 163 ? -16.559 9.279 16.896 1.00 96.19 163 GLY A C 1
ATOM 1262 O O . GLY A 1 163 ? -15.872 9.507 17.894 1.00 96.19 163 GLY A O 1
ATOM 1263 N N . PHE A 1 164 ? -16.058 8.741 15.780 1.00 96.12 164 PHE A N 1
ATOM 1264 C CA . PHE A 1 164 ? -14.623 8.589 15.557 1.00 96.12 164 PHE A CA 1
ATOM 1265 C C . PHE A 1 164 ? -13.924 9.949 15.663 1.00 96.12 164 PHE A C 1
ATOM 1267 O O . PHE A 1 164 ? -14.401 10.944 15.118 1.00 96.12 164 PHE A O 1
ATOM 1274 N N . GLN A 1 165 ? -12.806 9.988 16.382 1.00 93.81 165 GLN A N 1
ATOM 1275 C CA . GLN A 1 165 ? -12.010 11.198 16.576 1.00 93.81 165 GLN A CA 1
ATOM 1276 C C . GLN A 1 165 ? -10.749 11.127 15.718 1.00 93.81 165 GLN A C 1
ATOM 1278 O O . GLN A 1 165 ? -10.176 10.052 15.538 1.00 93.81 165 GLN A O 1
ATOM 1283 N N . ALA A 1 166 ? -10.282 12.275 15.229 1.00 92.06 166 ALA A N 1
ATOM 1284 C CA . ALA A 1 166 ? -9.001 12.346 14.531 1.00 92.06 166 ALA A CA 1
ATOM 1285 C C . ALA A 1 166 ? -7.869 11.781 15.412 1.00 92.06 166 ALA A C 1
ATOM 1287 O O . ALA A 1 166 ? -7.834 12.006 16.622 1.00 92.06 166 ALA A O 1
ATOM 1288 N N . ASN A 1 167 ? -6.942 11.049 14.794 1.00 93.81 167 ASN A N 1
ATOM 1289 C CA . ASN A 1 167 ? -5.844 10.315 15.429 1.00 93.81 167 ASN A CA 1
ATOM 1290 C C . ASN A 1 167 ? -6.261 9.198 16.405 1.00 93.81 167 ASN A C 1
ATOM 1292 O O . ASN A 1 167 ? -5.388 8.639 17.082 1.00 93.81 167 ASN A O 1
ATOM 1296 N N . ALA A 1 168 ? -7.548 8.834 16.476 1.00 96.19 168 ALA A N 1
ATOM 1297 C CA . ALA A 1 168 ? -7.967 7.673 17.252 1.00 96.19 168 ALA A CA 1
ATOM 1298 C C . ALA A 1 168 ? -7.287 6.398 16.713 1.00 96.19 168 ALA A C 1
ATOM 1300 O O . ALA A 1 168 ? -7.101 6.257 15.494 1.00 96.19 168 ALA A O 1
ATOM 1301 N N . PRO A 1 169 ? -6.861 5.487 17.605 1.00 97.75 169 PRO A N 1
ATOM 1302 C CA . PRO A 1 169 ? -6.144 4.301 17.183 1.00 97.75 169 PRO A CA 1
ATOM 1303 C C . PRO A 1 169 ? -7.072 3.311 16.473 1.00 97.75 169 PRO A C 1
ATOM 1305 O O . PRO A 1 169 ? -8.213 3.111 16.891 1.00 97.75 169 PRO A O 1
ATOM 1308 N N . ILE A 1 170 ? -6.578 2.690 15.401 1.00 97.88 170 ILE A N 1
ATOM 1309 C CA . ILE A 1 170 ? -7.274 1.617 14.682 1.00 97.88 170 ILE A CA 1
ATOM 1310 C C . ILE A 1 170 ? -6.306 0.465 14.456 1.00 97.88 170 ILE A C 1
ATOM 1312 O O . ILE A 1 170 ? -5.292 0.634 13.780 1.00 97.88 170 ILE A O 1
ATOM 1316 N N . ILE A 1 171 ? -6.637 -0.709 14.984 1.00 97.88 171 ILE A N 1
ATOM 1317 C CA . ILE A 1 171 ? -5.927 -1.941 14.651 1.00 97.88 171 ILE A CA 1
ATOM 1318 C C . ILE A 1 171 ? -6.536 -2.473 13.351 1.00 97.88 171 ILE A C 1
ATOM 1320 O O . ILE A 1 171 ? -7.705 -2.867 13.305 1.00 97.88 171 ILE A O 1
ATOM 1324 N N . ASP A 1 172 ? -5.745 -2.438 12.279 1.00 96.44 172 ASP A N 1
ATOM 1325 C CA . ASP A 1 172 ? -6.122 -3.015 10.991 1.00 96.44 172 ASP A CA 1
ATOM 1326 C C . ASP A 1 172 ? -5.947 -4.536 11.031 1.00 96.44 172 ASP A C 1
ATOM 1328 O O . ASP A 1 172 ? -4.831 -5.050 11.007 1.00 96.44 172 ASP A O 1
ATOM 1332 N N . MET A 1 173 ? -7.068 -5.249 11.092 1.00 96.00 173 MET A N 1
ATOM 1333 C CA . MET A 1 173 ? -7.133 -6.707 11.007 1.00 96.00 173 MET A CA 1
ATOM 1334 C C . MET A 1 173 ? -7.380 -7.180 9.570 1.00 96.00 173 MET A C 1
ATOM 1336 O O . MET A 1 173 ? -7.346 -8.381 9.313 1.00 96.00 173 MET A O 1
ATOM 1340 N N . SER A 1 174 ? -7.649 -6.270 8.625 1.00 92.88 174 SER A N 1
ATOM 1341 C CA . SER A 1 174 ? -7.907 -6.631 7.227 1.00 92.88 174 SER A CA 1
ATOM 1342 C C . SER A 1 174 ? -6.665 -7.196 6.543 1.00 92.88 174 SER A C 1
ATOM 1344 O O . SER A 1 174 ? -6.792 -7.985 5.614 1.00 92.88 174 SER A O 1
ATOM 1346 N N . GLY A 1 175 ? -5.468 -6.768 6.967 1.00 87.44 175 GLY A N 1
ATOM 1347 C CA . GLY A 1 175 ? -4.181 -7.212 6.423 1.00 87.44 175 GLY A CA 1
ATOM 1348 C C . GLY A 1 175 ? -3.826 -6.672 5.036 1.00 87.44 175 GLY A C 1
ATOM 1349 O O . GLY A 1 175 ? -2.678 -6.774 4.598 1.00 87.44 175 GLY A O 1
ATOM 1350 N N . VAL A 1 176 ? -4.789 -6.071 4.342 1.00 85.12 176 VAL A N 1
ATOM 1351 C CA . VAL A 1 176 ? -4.752 -5.787 2.898 1.00 85.12 176 VAL A CA 1
ATOM 1352 C C . VAL A 1 176 ? -5.078 -4.337 2.558 1.00 85.12 176 VAL A C 1
ATOM 1354 O O . VAL A 1 176 ? -4.976 -3.946 1.396 1.00 85.12 176 VAL A O 1
ATOM 1357 N N . SER A 1 177 ? -5.482 -3.523 3.535 1.00 85.69 177 SER A N 1
ATOM 1358 C CA . SER A 1 177 ? -5.861 -2.120 3.327 1.00 85.69 177 SER A CA 1
ATOM 1359 C C . SER A 1 177 ? -5.180 -1.169 4.315 1.00 85.69 177 SER A C 1
ATOM 1361 O O . SER A 1 177 ? -5.860 -0.370 4.958 1.00 85.69 177 SER A O 1
ATOM 1363 N N . PRO A 1 178 ? -3.833 -1.148 4.373 1.00 85.31 178 PRO A N 1
ATOM 1364 C CA . PRO A 1 178 ? -3.102 -0.326 5.344 1.00 85.31 178 PRO A CA 1
ATOM 1365 C C . PRO A 1 178 ? -3.433 1.165 5.255 1.00 85.31 178 PRO A C 1
ATOM 1367 O O . PRO A 1 178 ? -3.465 1.879 6.255 1.00 85.31 178 PRO A O 1
ATOM 1370 N N . ALA A 1 179 ? -3.721 1.649 4.045 1.00 89.75 179 ALA A N 1
ATOM 1371 C CA . ALA A 1 179 ? -4.064 3.046 3.825 1.00 89.75 179 ALA A CA 1
ATOM 1372 C C . ALA A 1 179 ? -5.431 3.427 4.415 1.00 89.75 179 ALA A C 1
ATOM 1374 O O . ALA A 1 179 ? -5.648 4.605 4.678 1.00 89.75 179 ALA A O 1
ATOM 1375 N N . ALA A 1 180 ? -6.341 2.473 4.647 1.00 92.88 180 ALA A N 1
ATOM 1376 C CA . ALA A 1 180 ? -7.691 2.749 5.133 1.00 92.88 180 ALA A CA 1
ATOM 1377 C C . ALA A 1 180 ? -7.677 3.48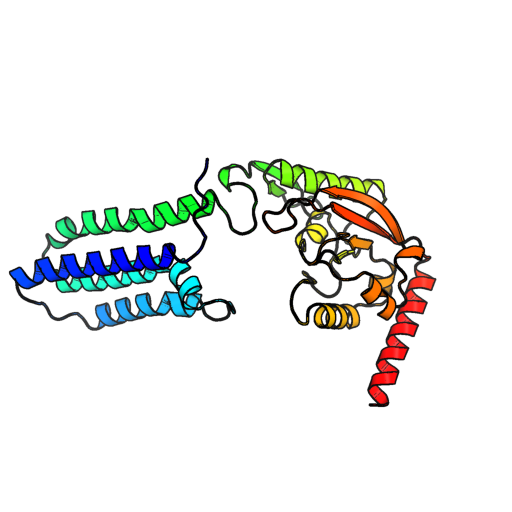5 6.477 1.00 92.88 180 ALA A C 1
ATOM 1379 O O . ALA A 1 180 ? -8.402 4.466 6.641 1.00 92.88 180 ALA A O 1
ATOM 1380 N N . VAL A 1 181 ? -6.789 3.072 7.390 1.00 94.56 181 VAL A N 1
ATOM 1381 C CA . VAL A 1 181 ? -6.605 3.713 8.700 1.00 94.56 181 VAL A CA 1
ATOM 1382 C C . VAL A 1 181 ? -6.220 5.182 8.538 1.00 94.56 181 VAL A C 1
ATOM 1384 O O . VAL A 1 181 ? -6.858 6.058 9.121 1.00 94.56 181 VAL A O 1
ATOM 1387 N N . PHE A 1 182 ? -5.220 5.467 7.702 1.00 92.81 182 PHE A N 1
ATOM 1388 C CA . PHE A 1 182 ? -4.766 6.834 7.452 1.00 92.81 182 PHE A CA 1
ATOM 1389 C C . PHE A 1 182 ? -5.822 7.673 6.722 1.00 92.81 182 PHE A C 1
ATOM 1391 O O . PHE A 1 182 ? -6.056 8.827 7.072 1.00 92.81 182 PHE A O 1
ATOM 1398 N N . ILE A 1 183 ? -6.492 7.095 5.723 1.00 91.69 183 ILE A N 1
ATOM 1399 C CA . ILE A 1 183 ? -7.493 7.769 4.892 1.00 91.69 183 ILE A CA 1
ATOM 1400 C C . ILE A 1 183 ? -8.624 8.362 5.739 1.00 91.69 183 ILE A C 1
ATOM 1402 O O . ILE A 1 183 ? -9.052 9.486 5.467 1.00 91.69 183 ILE A O 1
ATOM 1406 N N . ILE A 1 184 ? -9.070 7.650 6.779 1.00 92.31 184 ILE A N 1
ATOM 1407 C CA . ILE A 1 184 ? -10.120 8.132 7.691 1.00 92.31 184 ILE A CA 1
ATOM 1408 C C . ILE A 1 184 ? -9.597 8.966 8.864 1.00 92.31 184 ILE A C 1
ATOM 1410 O O . ILE A 1 184 ? -10.358 9.300 9.768 1.00 92.31 184 ILE A O 1
ATOM 1414 N N . GLY A 1 185 ? -8.311 9.326 8.851 1.00 93.00 185 GLY A N 1
ATOM 1415 C CA . GLY A 1 185 ? -7.688 10.145 9.890 1.00 93.00 185 GLY A CA 1
ATOM 1416 C C . GLY A 1 185 ? -7.380 9.386 11.177 1.00 93.00 185 GLY A C 1
ATOM 1417 O O . GLY A 1 185 ? -7.233 10.016 12.221 1.00 93.00 185 GLY A O 1
ATOM 1418 N N . GLY A 1 186 ? -7.304 8.056 11.127 1.00 94.50 186 GLY A N 1
ATOM 1419 C CA . GLY A 1 186 ? -6.885 7.221 12.245 1.00 94.50 186 GLY A CA 1
ATOM 1420 C C . GLY A 1 186 ? -5.370 7.063 12.343 1.00 94.50 186 GLY A C 1
ATOM 1421 O O . GLY A 1 186 ? -4.610 7.431 11.445 1.00 94.50 186 GLY A O 1
ATOM 1422 N N . ARG A 1 187 ? -4.930 6.470 13.453 1.00 95.38 187 ARG A N 1
ATOM 1423 C CA . ARG A 1 187 ? -3.526 6.127 13.713 1.00 95.38 187 ARG A CA 1
ATOM 1424 C C . ARG A 1 187 ? -3.381 4.614 13.839 1.00 95.38 187 ARG A C 1
ATOM 1426 O O . ARG A 1 187 ? -4.061 4.017 14.664 1.00 95.38 187 ARG A O 1
ATOM 1433 N N . ALA A 1 188 ? -2.482 4.004 13.070 1.00 96.31 188 ALA A N 1
ATOM 1434 C CA . ALA A 1 188 ? -2.197 2.570 13.161 1.00 96.31 188 ALA A CA 1
ATOM 1435 C C . ALA A 1 188 ? -1.232 2.282 14.334 1.00 96.31 188 ALA A C 1
ATOM 1437 O O . ALA A 1 188 ? -0.113 2.808 14.334 1.00 96.31 188 ALA A O 1
ATOM 1438 N N . PRO A 1 189 ? -1.630 1.506 15.361 1.00 96.38 189 PRO A N 1
ATOM 1439 C CA . PRO A 1 189 ? -0.734 1.110 16.443 1.00 96.38 189 PRO A CA 1
ATOM 1440 C C . PRO A 1 189 ? 0.294 0.067 15.987 1.00 96.38 189 PRO A C 1
ATOM 1442 O O . PRO A 1 189 ? -0.016 -0.826 15.203 1.00 96.38 189 PRO A O 1
ATOM 1445 N N . GLY A 1 190 ? 1.513 0.148 16.524 1.00 95.00 190 GLY A N 1
ATOM 1446 C CA . GLY A 1 190 ? 2.583 -0.826 16.283 1.00 95.00 190 GLY A CA 1
ATOM 1447 C C . GLY A 1 190 ? 3.299 -0.610 14.949 1.00 95.00 190 GLY A C 1
ATOM 1448 O O . GLY A 1 190 ? 4.475 -0.260 14.939 1.00 95.00 190 GLY A O 1
ATOM 1449 N N . ALA A 1 191 ? 2.586 -0.758 13.831 1.00 94.75 191 ALA A N 1
ATOM 1450 C CA . ALA A 1 191 ? 3.129 -0.580 12.486 1.00 94.75 191 ALA A CA 1
ATOM 1451 C C . ALA A 1 191 ? 2.130 0.119 11.554 1.00 94.75 191 ALA A C 1
ATOM 1453 O O . ALA A 1 191 ? 0.920 -0.011 11.707 1.00 94.75 191 ALA A O 1
ATOM 1454 N N . ALA A 1 192 ? 2.641 0.824 10.538 1.00 92.31 192 ALA A N 1
ATOM 1455 C CA . ALA A 1 192 ? 1.807 1.462 9.513 1.00 92.31 192 ALA A CA 1
ATOM 1456 C C . ALA A 1 192 ? 1.035 0.447 8.648 1.00 92.31 192 ALA A C 1
ATOM 1458 O O . ALA A 1 192 ? 0.028 0.797 8.038 1.00 92.31 192 ALA A O 1
ATOM 1459 N N . TRP A 1 193 ? 1.512 -0.800 8.590 1.00 92.88 193 TRP A N 1
ATOM 1460 C CA 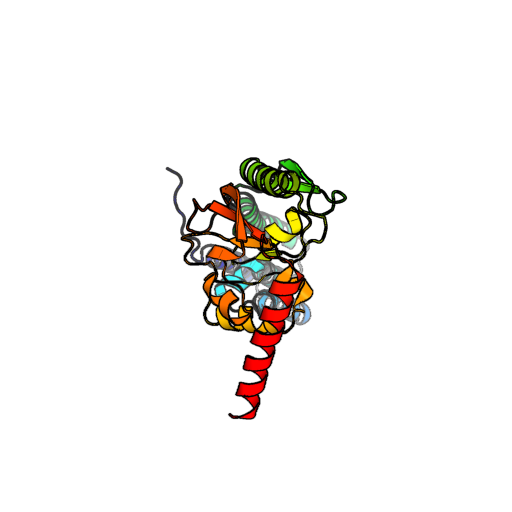. TRP A 1 193 ? 0.836 -1.910 7.935 1.00 92.88 193 TRP A CA 1
ATOM 1461 C C . TRP A 1 193 ? 1.077 -3.199 8.717 1.00 92.88 193 TRP A C 1
ATOM 1463 O O . TRP A 1 193 ? 2.190 -3.717 8.745 1.00 92.88 193 TRP A O 1
ATOM 1473 N N . LEU A 1 194 ? 0.017 -3.716 9.332 1.00 93.81 194 LEU A N 1
ATOM 1474 C CA . LEU A 1 194 ? -0.020 -5.054 9.910 1.00 93.81 194 LEU A CA 1
ATOM 1475 C C . LEU A 1 194 ? -0.429 -6.029 8.800 1.00 93.81 194 LEU A C 1
ATOM 1477 O O . LEU A 1 194 ? -1.609 -6.285 8.581 1.00 93.81 194 LEU A O 1
ATOM 1481 N N . ASN A 1 195 ? 0.541 -6.445 7.987 1.00 90.31 195 ASN A N 1
ATOM 1482 C CA . ASN A 1 195 ? 0.289 -7.265 6.807 1.00 90.31 195 ASN A CA 1
ATOM 1483 C C . ASN A 1 195 ? -0.110 -8.693 7.196 1.00 90.31 195 ASN A C 1
ATOM 1485 O O . ASN A 1 195 ? 0.582 -9.326 7.986 1.00 90.31 195 ASN A O 1
ATOM 1489 N N . ALA A 1 196 ? -1.145 -9.234 6.552 1.00 91.50 196 ALA A N 1
ATOM 1490 C CA . ALA A 1 196 ? -1.571 -10.625 6.720 1.00 91.50 196 ALA A CA 1
ATOM 1491 C C . ALA A 1 196 ? -1.496 -11.412 5.404 1.00 91.50 196 ALA A C 1
ATOM 1493 O O . ALA A 1 196 ? -1.114 -10.882 4.357 1.00 91.50 196 ALA A O 1
ATOM 1494 N N . GLY A 1 197 ? -1.802 -12.710 5.466 1.00 87.12 197 GLY A N 1
ATOM 1495 C CA . GLY A 1 197 ? -1.801 -13.593 4.294 1.00 87.12 197 GLY A CA 1
ATOM 1496 C C . GLY A 1 197 ? -0.426 -14.128 3.882 1.00 87.12 197 GLY A C 1
ATOM 1497 O O . GLY A 1 197 ? -0.317 -14.831 2.878 1.00 87.12 197 GLY A O 1
ATOM 1498 N N . TYR A 1 198 ? 0.619 -13.823 4.655 1.00 88.75 198 TYR A N 1
ATOM 1499 C CA . TYR A 1 198 ? 1.980 -14.325 4.457 1.00 88.75 198 TYR A CA 1
ATOM 1500 C C . TYR A 1 198 ? 2.402 -15.221 5.625 1.00 88.75 198 TYR A C 1
ATOM 1502 O O . TYR A 1 198 ? 1.955 -15.034 6.758 1.00 88.75 198 TYR A O 1
ATOM 1510 N N . SER A 1 199 ? 3.300 -16.175 5.374 1.00 91.38 199 SER A N 1
ATOM 1511 C CA . SER A 1 199 ? 3.898 -16.981 6.446 1.00 91.38 199 SER A CA 1
ATOM 1512 C C . SER A 1 199 ? 4.575 -16.076 7.483 1.00 91.38 199 SER A C 1
ATOM 1514 O O . SER A 1 199 ? 5.355 -15.202 7.110 1.00 91.38 199 SER A O 1
ATOM 1516 N N . GLY A 1 200 ? 4.282 -16.285 8.770 1.00 94.88 200 GLY A N 1
ATOM 1517 C CA . GLY A 1 200 ? 4.817 -15.479 9.875 1.00 94.88 200 GLY A CA 1
ATOM 1518 C C . GLY A 1 200 ? 4.116 -14.133 10.109 1.00 94.88 200 GLY A C 1
ATOM 1519 O O . GLY A 1 200 ? 4.555 -13.361 10.960 1.00 94.88 200 GLY A O 1
ATOM 1520 N N . SER A 1 201 ? 3.047 -13.820 9.365 1.00 94.81 201 SER A N 1
ATOM 1521 C CA . SER A 1 201 ? 2.316 -12.555 9.537 1.00 94.81 201 SER A CA 1
ATOM 1522 C C . SER A 1 201 ? 1.642 -12.424 10.904 1.00 94.81 201 SER A C 1
ATOM 1524 O O . SER A 1 201 ? 1.675 -11.346 11.489 1.00 94.81 201 SER A O 1
ATOM 1526 N N . ASP A 1 202 ? 1.087 -13.503 11.455 1.00 96.38 202 ASP A N 1
ATOM 1527 C CA . ASP A 1 202 ? 0.474 -13.482 12.788 1.00 96.38 202 ASP A CA 1
ATOM 1528 C C . ASP A 1 202 ? 1.518 -13.274 13.895 1.00 96.38 202 ASP A C 1
ATOM 1530 O O . ASP A 1 202 ? 1.251 -12.598 14.888 1.00 96.38 202 ASP A O 1
ATOM 1534 N N . GLU A 1 203 ? 2.721 -13.829 13.744 1.00 96.69 203 GLU A N 1
ATOM 1535 C CA . GLU A 1 203 ? 3.848 -13.599 14.653 1.00 96.69 203 GLU A CA 1
ATOM 1536 C C . GLU A 1 203 ? 4.303 -12.144 14.578 1.00 96.69 203 GLU A C 1
ATOM 1538 O O . GLU A 1 203 ? 4.445 -11.501 15.615 1.00 96.69 203 GLU A O 1
ATOM 1543 N N . TYR A 1 204 ? 4.442 -11.602 13.365 1.00 96.25 204 TYR A N 1
ATOM 1544 C CA . TYR A 1 204 ? 4.736 -10.187 13.154 1.00 96.25 204 TYR A CA 1
ATOM 1545 C C . TYR A 1 204 ? 3.673 -9.284 13.795 1.00 96.25 204 TYR A C 1
ATOM 1547 O O . TYR A 1 204 ? 4.022 -8.370 14.541 1.00 96.25 204 TYR A O 1
ATOM 1555 N N . PHE A 1 205 ? 2.386 -9.578 13.586 1.00 97.12 205 PHE A N 1
ATOM 1556 C CA . PHE A 1 205 ? 1.267 -8.865 14.203 1.00 97.12 205 PHE A CA 1
ATOM 1557 C C . PHE A 1 205 ? 1.387 -8.836 15.732 1.00 97.12 205 PHE A C 1
ATOM 1559 O O . PHE A 1 205 ? 1.328 -7.763 16.338 1.00 97.12 205 PHE A O 1
ATOM 1566 N N . LYS A 1 206 ? 1.620 -10.002 16.354 1.00 97.25 206 LYS A N 1
ATOM 1567 C CA . LYS A 1 206 ? 1.818 -10.119 17.808 1.00 97.25 206 LYS A CA 1
ATOM 1568 C C . LYS A 1 206 ? 3.026 -9.295 18.258 1.00 97.25 206 LYS A C 1
ATOM 1570 O O . LYS A 1 206 ? 2.904 -8.480 19.164 1.00 97.25 206 LYS A O 1
ATOM 1575 N N . SER A 1 207 ? 4.175 -9.439 17.597 1.00 96.94 207 SER A N 1
ATOM 1576 C CA . SER A 1 207 ? 5.390 -8.696 17.948 1.00 96.94 207 SER A CA 1
ATOM 1577 C C . SER A 1 207 ? 5.208 -7.181 17.844 1.00 96.94 207 SER A C 1
ATOM 1579 O O . SER A 1 207 ? 5.723 -6.452 18.687 1.00 96.94 207 SER A O 1
ATOM 1581 N N . MET A 1 208 ? 4.459 -6.689 16.853 1.00 97.69 208 MET A N 1
ATOM 1582 C CA . MET A 1 208 ? 4.173 -5.258 16.728 1.00 97.69 208 MET A CA 1
ATOM 1583 C C . MET A 1 208 ? 3.221 -4.764 17.827 1.00 97.69 208 MET A C 1
ATOM 1585 O O . MET A 1 208 ? 3.465 -3.702 18.397 1.00 97.69 208 MET A O 1
ATOM 1589 N N . LEU A 1 209 ? 2.166 -5.517 18.167 1.00 97.62 209 LEU A N 1
ATOM 1590 C CA . LEU A 1 209 ? 1.235 -5.135 19.241 1.00 97.62 209 LEU A CA 1
ATOM 1591 C C . LEU A 1 209 ? 1.804 -5.326 20.652 1.00 97.62 209 LEU A C 1
ATOM 1593 O O . LEU A 1 209 ? 1.398 -4.623 21.582 1.00 97.62 209 LEU A O 1
ATOM 1597 N N . ASP A 1 210 ? 2.781 -6.211 20.834 1.00 97.12 210 ASP A N 1
ATOM 1598 C CA . ASP A 1 210 ? 3.498 -6.355 22.101 1.00 97.12 210 ASP A CA 1
ATOM 1599 C C . ASP A 1 210 ? 4.192 -5.038 22.500 1.00 97.12 210 ASP A C 1
ATOM 1601 O O . ASP A 1 210 ? 4.200 -4.695 23.683 1.00 97.12 210 ASP A O 1
ATOM 1605 N N . LEU A 1 211 ? 4.632 -4.236 21.521 1.00 96.62 211 LEU A N 1
ATOM 1606 C CA . LEU A 1 211 ? 5.251 -2.917 21.720 1.00 96.62 211 LEU A CA 1
ATOM 1607 C C . LEU A 1 211 ? 4.249 -1.776 21.985 1.00 96.62 211 LEU A C 1
ATOM 1609 O O . LEU A 1 211 ? 4.656 -0.674 22.349 1.00 96.62 211 LEU A O 1
ATOM 1613 N N . VAL A 1 212 ? 2.947 -2.003 21.792 1.00 98.25 212 VAL A N 1
ATOM 1614 C CA . VAL A 1 212 ? 1.904 -0.971 21.936 1.00 98.25 212 VAL A CA 1
ATOM 1615 C C . VAL A 1 212 ? 1.419 -0.881 23.382 1.00 98.25 212 VAL A C 1
ATOM 1617 O O . VAL A 1 212 ? 1.179 -1.896 24.035 1.00 98.25 212 VAL A O 1
ATOM 1620 N N . ASP A 1 213 ? 1.218 0.328 23.900 1.00 98.06 213 ASP A N 1
ATOM 1621 C CA . ASP A 1 213 ? 0.690 0.518 25.249 1.00 98.06 213 ASP A CA 1
ATOM 1622 C C . ASP A 1 213 ? -0.778 0.060 25.372 1.00 98.06 213 ASP A C 1
ATOM 1624 O O . ASP A 1 213 ? -1.587 0.190 24.447 1.00 98.06 213 ASP A O 1
ATOM 1628 N N . CYS A 1 214 ? -1.148 -0.459 26.545 1.00 98.44 214 CYS A N 1
ATOM 1629 C CA . CYS A 1 214 ? -2.497 -0.974 26.764 1.00 98.44 214 CYS A CA 1
ATOM 1630 C C . CYS A 1 214 ? -3.585 0.112 26.753 1.00 98.44 214 CYS A C 1
ATOM 1632 O O . CYS A 1 214 ? -4.742 -0.231 26.525 1.00 98.44 214 CYS A O 1
ATOM 1634 N N . ASN A 1 215 ? -3.269 1.408 26.925 1.00 98.31 215 ASN A N 1
ATOM 1635 C CA . ASN A 1 215 ? -4.277 2.461 26.725 1.00 98.31 215 ASN A CA 1
ATOM 1636 C C . ASN A 1 215 ? -4.636 2.588 25.238 1.00 98.31 215 ASN A C 1
ATOM 1638 O O . ASN A 1 215 ? -5.815 2.728 24.903 1.00 98.31 215 ASN A O 1
ATOM 1642 N N . THR A 1 216 ? -3.639 2.520 24.350 1.00 98.56 216 THR A N 1
ATOM 1643 C CA . THR A 1 216 ? -3.840 2.517 22.898 1.00 98.56 216 THR A CA 1
ATOM 1644 C C . THR A 1 216 ? -4.625 1.277 22.469 1.00 98.56 216 THR A C 1
ATOM 1646 O O . THR A 1 216 ? -5.625 1.433 21.774 1.00 98.56 216 THR A O 1
ATOM 1649 N N . ILE A 1 217 ? -4.257 0.067 22.915 1.00 98.44 217 ILE A N 1
ATOM 1650 C CA . ILE A 1 217 ? -5.009 -1.162 22.578 1.00 98.44 217 ILE A CA 1
ATOM 1651 C C . ILE A 1 217 ? -6.460 -1.067 23.078 1.00 98.44 217 ILE A C 1
ATOM 1653 O O . ILE A 1 217 ? -7.388 -1.283 22.306 1.00 98.44 217 ILE A O 1
ATOM 1657 N N . ALA A 1 218 ? -6.670 -0.661 24.333 1.00 98.31 218 ALA A N 1
ATOM 1658 C CA . ALA A 1 218 ? -7.999 -0.572 24.944 1.00 98.31 218 ALA A CA 1
ATOM 1659 C C . ALA A 1 218 ? -8.934 0.463 24.293 1.00 98.31 218 ALA A C 1
ATOM 1661 O O . ALA A 1 218 ? -10.151 0.346 24.406 1.00 98.31 218 ALA A O 1
ATOM 1662 N N . SER A 1 219 ? -8.380 1.494 23.650 1.00 98.12 219 SER A N 1
ATOM 1663 C CA . SER A 1 219 ? -9.150 2.534 22.947 1.00 98.12 219 SER A CA 1
ATOM 1664 C C . SER A 1 219 ? -9.204 2.337 21.431 1.00 98.12 219 SER A C 1
ATOM 1666 O O . SER A 1 219 ? -9.799 3.159 20.729 1.00 98.12 219 SER A O 1
ATOM 1668 N N . SER A 1 220 ? -8.583 1.272 20.918 1.00 98.50 220 SER A N 1
ATOM 1669 C CA . SER A 1 220 ? -8.506 1.017 19.484 1.00 98.50 220 SER A CA 1
ATOM 1670 C C . SER A 1 220 ? -9.860 0.641 18.907 1.00 98.50 220 SER A C 1
ATOM 1672 O O . SER A 1 220 ? -10.610 -0.142 19.476 1.00 98.50 220 SER A O 1
ATOM 1674 N N . TRP A 1 221 ? -10.158 1.190 17.737 1.00 98.56 221 TRP A N 1
ATOM 1675 C CA . TRP A 1 221 ? -11.169 0.651 16.838 1.00 98.56 221 TRP A CA 1
ATOM 1676 C C . TRP A 1 221 ? -10.565 -0.522 16.067 1.00 98.56 221 TRP A C 1
ATOM 1678 O O . TRP A 1 221 ? -9.341 -0.635 15.975 1.00 98.56 221 TRP A O 1
ATOM 1688 N N . LEU A 1 222 ? -11.404 -1.375 15.480 1.00 98.12 222 LEU A N 1
ATOM 1689 C CA . LEU A 1 222 ? -10.932 -2.439 14.590 1.00 98.12 222 LEU A CA 1
ATOM 1690 C C . LEU A 1 222 ? -11.459 -2.210 13.183 1.00 98.12 222 LEU A C 1
ATOM 1692 O O . LEU A 1 222 ? -12.648 -1.948 12.997 1.00 98.12 222 LEU A O 1
ATOM 1696 N N . LEU A 1 223 ? -10.580 -2.361 12.199 1.00 97.44 223 LEU A N 1
ATOM 1697 C CA . LEU A 1 223 ? -10.968 -2.529 10.805 1.00 97.44 223 LEU A CA 1
ATOM 1698 C C . LEU A 1 223 ? -10.806 -4.007 10.463 1.00 97.44 223 LEU A C 1
ATOM 1700 O O . LEU A 1 223 ? -9.687 -4.511 10.438 1.00 97.44 223 LEU A O 1
ATOM 1704 N N . VAL A 1 224 ? -11.911 -4.713 10.243 1.00 96.31 224 VAL A N 1
ATOM 1705 C CA . VAL A 1 224 ? -11.902 -6.152 9.947 1.00 96.31 224 VAL A CA 1
ATOM 1706 C C . VAL A 1 224 ? -12.444 -6.407 8.547 1.00 96.31 224 VAL A C 1
ATOM 1708 O O . VAL A 1 224 ? -13.210 -5.611 8.011 1.00 96.31 224 VAL A O 1
ATOM 1711 N N . GLU A 1 225 ? -12.073 -7.536 7.955 1.00 93.81 225 GLU A N 1
ATOM 1712 C CA . GLU A 1 225 ? -12.576 -7.951 6.646 1.00 93.81 225 GLU A CA 1
ATOM 1713 C C . GLU A 1 225 ? -13.041 -9.415 6.707 1.00 93.81 225 GLU A C 1
ATOM 1715 O O . GLU A 1 225 ? -12.267 -10.336 6.429 1.00 93.81 225 GLU A O 1
ATOM 1720 N N . PRO A 1 226 ? -14.286 -9.662 7.154 1.00 90.88 226 PRO A N 1
ATOM 1721 C CA . PRO A 1 226 ? -14.772 -11.010 7.415 1.00 90.88 226 PRO A CA 1
ATOM 1722 C C . PRO A 1 226 ? -14.745 -11.892 6.162 1.00 90.88 226 PRO A C 1
ATOM 1724 O O . PRO A 1 226 ? -15.133 -11.468 5.076 1.00 90.88 226 PRO A O 1
ATOM 1727 N N . GLY A 1 227 ? -14.309 -13.145 6.320 1.00 85.31 227 GLY A N 1
ATOM 1728 C CA . GLY A 1 227 ? -14.249 -14.124 5.227 1.00 85.31 227 GLY A CA 1
ATOM 1729 C C . GLY A 1 227 ? -13.078 -13.939 4.257 1.00 85.31 227 GLY A C 1
ATOM 1730 O O . GLY A 1 227 ? -12.928 -14.736 3.331 1.00 85.31 227 GLY A O 1
ATOM 1731 N N . SER A 1 228 ? -12.232 -12.928 4.461 1.00 87.88 228 SER A N 1
ATOM 1732 C CA . SER A 1 228 ? -11.011 -12.760 3.679 1.00 87.88 228 SER A CA 1
ATOM 1733 C C . SER A 1 228 ? -9.947 -13.774 4.117 1.00 87.88 228 SER A C 1
ATOM 1735 O O . SER A 1 228 ? -9.600 -13.810 5.297 1.00 87.88 228 SER A O 1
ATOM 1737 N N . PRO A 1 229 ? -9.371 -14.574 3.198 1.00 86.00 229 PRO A N 1
ATOM 1738 C CA . PRO A 1 229 ? -8.270 -15.485 3.528 1.00 86.00 229 PRO A CA 1
ATOM 1739 C C . PRO A 1 229 ? -6.957 -14.742 3.825 1.00 86.00 229 PRO A C 1
ATOM 1741 O O . PRO A 1 229 ? -5.978 -15.359 4.235 1.00 86.00 229 PRO A O 1
ATOM 1744 N N . TYR A 1 230 ? -6.929 -13.428 3.592 1.00 87.81 230 TYR A N 1
ATOM 1745 C CA . TYR A 1 230 ? -5.775 -12.560 3.795 1.00 87.81 230 TYR A CA 1
ATOM 1746 C C . TYR A 1 230 ? -5.960 -11.606 4.975 1.00 87.81 230 TYR A C 1
ATOM 1748 O O . TYR A 1 230 ? -5.186 -10.665 5.082 1.00 87.81 230 TYR A O 1
ATOM 1756 N N . ALA A 1 231 ? -6.970 -11.816 5.824 1.00 92.62 231 ALA A N 1
ATOM 1757 C CA . ALA A 1 231 ? -7.169 -11.058 7.054 1.00 92.62 231 ALA A CA 1
ATOM 1758 C C . ALA A 1 231 ? -6.571 -11.793 8.259 1.00 92.62 231 ALA A C 1
ATOM 1760 O O . ALA A 1 231 ? -6.480 -13.022 8.277 1.00 92.62 231 ALA A O 1
ATOM 1761 N N . HIS A 1 232 ? -6.198 -11.038 9.288 1.00 95.31 232 HIS A N 1
ATOM 1762 C CA . HIS A 1 232 ? -5.844 -11.611 10.579 1.00 95.31 232 HIS A CA 1
ATOM 1763 C C . HIS A 1 232 ? -7.093 -12.149 11.280 1.00 95.31 232 HIS A C 1
ATOM 1765 O O . HIS A 1 232 ? -8.156 -11.520 11.266 1.00 95.31 232 HIS A O 1
ATOM 1771 N N . SER A 1 233 ? -6.956 -13.286 11.965 1.00 95.19 233 SER A N 1
ATOM 1772 C CA . SER A 1 233 ? -8.015 -13.754 12.858 1.00 95.19 233 SER A CA 1
ATOM 1773 C C . SER A 1 233 ? -8.192 -12.775 14.019 1.00 95.19 233 SER A C 1
ATOM 1775 O O . SER A 1 233 ? -7.225 -12.379 14.675 1.00 95.19 233 SER A O 1
ATOM 1777 N N . THR A 1 234 ? -9.440 -12.433 14.338 1.00 96.56 234 THR A N 1
ATOM 1778 C CA . THR A 1 234 ? -9.769 -11.637 15.529 1.00 96.56 234 THR A CA 1
ATOM 1779 C C . THR A 1 234 ? -9.370 -12.332 16.829 1.00 96.56 234 THR A C 1
ATOM 1781 O O . THR A 1 234 ? -9.140 -11.657 17.829 1.00 96.56 234 THR A O 1
ATOM 1784 N N . ASP A 1 235 ? -9.210 -13.660 16.819 1.00 96.88 235 ASP A N 1
ATOM 1785 C CA . ASP A 1 235 ? -8.749 -14.425 17.982 1.00 96.88 235 ASP A CA 1
ATOM 1786 C C . ASP A 1 235 ? -7.329 -14.057 18.423 1.00 96.88 235 ASP A C 1
ATOM 1788 O O . ASP A 1 235 ? -6.984 -14.260 19.587 1.00 96.88 235 ASP A O 1
ATOM 1792 N N . LEU A 1 236 ? -6.515 -13.462 17.544 1.00 97.12 236 LEU A N 1
ATOM 1793 C CA . LEU A 1 236 ? -5.190 -12.959 17.917 1.00 97.12 236 LEU A CA 1
ATOM 1794 C C . LEU A 1 236 ? -5.268 -11.906 19.027 1.00 97.12 236 LEU A C 1
ATOM 1796 O O . LEU A 1 236 ? -4.347 -11.800 19.836 1.00 97.12 236 LEU A O 1
ATOM 1800 N N . LEU A 1 237 ? -6.375 -11.163 19.108 1.00 98.19 237 LEU A N 1
ATOM 1801 C CA . LEU A 1 237 ? -6.578 -10.132 20.122 1.00 98.19 237 LEU A CA 1
ATOM 1802 C C . LEU A 1 237 ? -6.876 -10.710 21.516 1.00 98.19 237 LEU A C 1
ATOM 1804 O O . LEU A 1 237 ? -6.628 -10.029 22.512 1.00 98.19 237 LEU A O 1
ATOM 1808 N N . LYS A 1 238 ? -7.264 -11.992 21.625 1.00 97.81 238 LYS A N 1
ATOM 1809 C CA . LYS A 1 238 ? -7.426 -12.675 22.925 1.00 97.81 238 LYS A CA 1
ATOM 1810 C C . LYS A 1 238 ? -6.123 -12.704 23.725 1.00 97.81 238 LYS A C 1
ATOM 1812 O O . LYS A 1 238 ? -6.159 -12.646 24.952 1.00 97.81 238 LYS A O 1
ATOM 1817 N N . ARG A 1 239 ? -4.968 -12.708 23.039 1.00 96.88 239 ARG A N 1
ATOM 1818 C CA . ARG A 1 239 ? -3.631 -12.545 23.647 1.00 96.88 239 ARG A CA 1
ATOM 1819 C C . ARG A 1 239 ? -3.524 -11.271 24.494 1.00 96.88 239 ARG A C 1
ATOM 1821 O O . ARG A 1 239 ? -2.744 -11.253 25.436 1.00 96.88 239 ARG A O 1
ATOM 1828 N N . TYR A 1 240 ? -4.302 -10.240 24.173 1.00 97.94 240 TYR A N 1
ATOM 1829 C CA . TYR A 1 240 ? -4.311 -8.936 24.839 1.00 97.94 240 TYR A CA 1
ATOM 1830 C C . TYR A 1 240 ? -5.566 -8.715 25.694 1.00 97.94 240 TYR A C 1
ATOM 1832 O O . TYR A 1 240 ? -5.913 -7.573 25.981 1.00 97.94 240 TYR A O 1
ATOM 1840 N N . GLY A 1 241 ? -6.267 -9.787 26.079 1.00 97.56 241 GLY A N 1
ATOM 1841 C CA . GLY A 1 241 ? -7.473 -9.692 26.906 1.00 97.56 241 GLY A CA 1
ATOM 1842 C C . GLY A 1 241 ? -8.675 -9.064 26.192 1.00 97.56 241 GLY A C 1
ATOM 1843 O O . GLY A 1 241 ? -9.583 -8.575 26.857 1.00 97.56 241 GLY A O 1
ATOM 1844 N N . VAL A 1 242 ? -8.666 -9.057 24.856 1.00 98.25 242 VAL A N 1
ATOM 1845 C CA . VAL A 1 242 ? -9.736 -8.500 24.026 1.00 98.25 242 VAL A CA 1
ATOM 1846 C C . VAL A 1 242 ? -10.579 -9.627 23.437 1.00 98.25 242 VAL A C 1
ATOM 1848 O O . VAL A 1 242 ? -10.068 -10.467 22.691 1.00 98.25 242 VAL A O 1
ATOM 1851 N N . ASP A 1 243 ? -11.879 -9.610 23.722 1.00 97.69 243 ASP A N 1
ATOM 1852 C CA . ASP A 1 243 ? -12.866 -10.466 23.064 1.00 97.69 243 ASP A CA 1
ATOM 1853 C C . ASP A 1 243 ? -13.714 -9.625 22.107 1.00 97.69 243 ASP A C 1
ATOM 1855 O O . ASP A 1 243 ? -14.582 -8.856 22.513 1.00 97.69 243 ASP A O 1
ATOM 1859 N N . VAL A 1 244 ? -13.470 -9.771 20.802 1.00 97.81 244 VAL A N 1
ATOM 1860 C CA . VAL A 1 244 ? -14.150 -8.969 19.772 1.00 97.81 244 VAL A CA 1
ATOM 1861 C C . VAL A 1 244 ? -15.673 -9.156 19.790 1.00 97.81 244 VAL A C 1
ATOM 1863 O O . VAL A 1 244 ? -16.394 -8.236 19.414 1.00 97.81 244 VAL A O 1
ATOM 1866 N N . SER A 1 245 ? -16.178 -10.304 20.250 1.00 96.88 245 SER A N 1
ATOM 1867 C CA . SER A 1 245 ? -17.618 -10.583 20.266 1.00 96.88 245 SER A CA 1
ATOM 1868 C C . SER A 1 245 ? -18.380 -9.834 21.364 1.00 96.88 245 SER A C 1
ATOM 1870 O O . SER A 1 245 ? -19.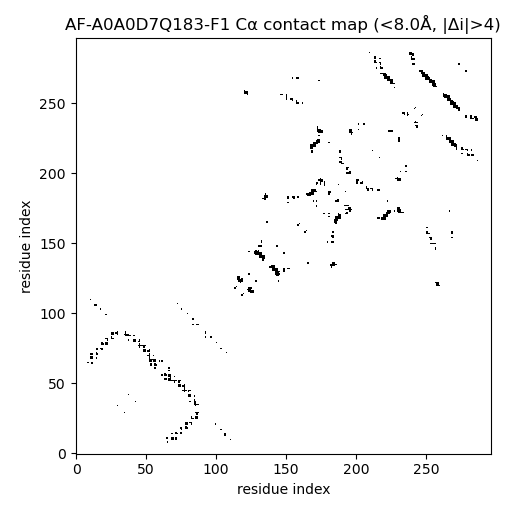555 -9.519 21.174 1.00 96.88 245 SER A O 1
ATOM 1872 N N . SER A 1 246 ? -17.723 -9.520 22.486 1.00 97.56 246 SER A N 1
ATOM 1873 C CA . SER A 1 246 ? -18.318 -8.797 23.620 1.00 97.56 246 SER A CA 1
ATOM 1874 C C . SER A 1 246 ? -17.835 -7.355 23.747 1.00 97.56 246 SER A C 1
ATOM 1876 O O . SER A 1 246 ? -18.580 -6.493 24.212 1.00 97.56 246 SER A O 1
ATOM 1878 N N . ASP A 1 247 ? -16.592 -7.082 23.349 1.00 98.31 247 ASP A N 1
ATOM 1879 C CA . ASP A 1 247 ? -15.924 -5.810 23.626 1.00 98.31 247 ASP A CA 1
ATOM 1880 C C . ASP A 1 247 ? -16.134 -4.786 22.511 1.00 98.31 247 ASP A C 1
ATOM 1882 O O . ASP A 1 247 ? -15.857 -3.597 22.703 1.00 98.31 247 ASP A O 1
ATOM 1886 N N . TYR A 1 248 ? -16.649 -5.229 21.361 1.00 98.62 248 TYR A N 1
ATOM 1887 C CA . TYR A 1 248 ? -16.848 -4.410 20.176 1.00 98.62 248 TYR A CA 1
ATOM 1888 C C . TYR A 1 248 ? -18.265 -4.513 19.633 1.00 98.62 248 TYR A C 1
ATOM 1890 O O . TYR A 1 248 ? -18.943 -5.532 19.735 1.00 98.62 248 TYR A O 1
ATOM 1898 N N . ARG A 1 249 ? -18.695 -3.432 18.986 1.00 98.44 249 ARG A N 1
ATOM 1899 C CA . ARG A 1 249 ? -19.928 -3.395 18.207 1.00 98.44 249 ARG A CA 1
ATOM 1900 C C . ARG A 1 249 ? -19.626 -2.938 16.792 1.00 98.44 249 ARG A C 1
ATOM 1902 O O . ARG A 1 249 ? -18.906 -1.960 16.588 1.00 98.44 249 ARG A O 1
ATOM 1909 N N . GLU A 1 250 ? -20.229 -3.615 15.826 1.00 98.38 250 GLU A N 1
ATOM 1910 C CA . GLU A 1 250 ? -20.232 -3.176 14.437 1.00 98.38 250 GLU A CA 1
ATOM 1911 C C . GLU A 1 250 ? -20.929 -1.818 14.298 1.00 98.38 250 GLU A C 1
ATOM 1913 O O . GLU A 1 250 ? -22.039 -1.621 14.795 1.00 98.38 250 GLU A O 1
ATOM 1918 N N . VAL A 1 251 ? -20.263 -0.873 13.633 1.00 98.31 251 VAL A N 1
ATOM 1919 C CA . VAL A 1 251 ? -20.815 0.466 13.374 1.00 98.31 251 VAL A CA 1
ATOM 1920 C C . VAL A 1 251 ? -21.118 0.728 11.902 1.00 98.31 251 VAL A C 1
ATOM 1922 O O . VAL A 1 251 ? -21.812 1.690 11.579 1.00 98.31 251 VAL A O 1
ATOM 1925 N N . GLY A 1 252 ? -20.624 -0.127 11.009 1.00 97.88 252 GLY A N 1
ATOM 1926 C CA . GLY A 1 252 ? -20.959 -0.090 9.595 1.00 97.88 252 GLY A CA 1
ATOM 1927 C C . GLY A 1 252 ? -20.038 -0.955 8.747 1.00 97.88 252 GLY A C 1
ATOM 1928 O O . GLY A 1 252 ? -18.993 -1.428 9.206 1.00 97.88 252 GLY A O 1
ATOM 1929 N N . ARG A 1 253 ? -20.442 -1.125 7.487 1.00 97.12 253 ARG A N 1
ATOM 1930 C CA . ARG A 1 253 ? -19.721 -1.883 6.465 1.00 97.12 253 ARG A CA 1
ATOM 1931 C C . ARG A 1 253 ? -19.549 -1.055 5.209 1.00 97.12 253 ARG A C 1
ATOM 1933 O O . ARG A 1 253 ? -20.423 -0.264 4.857 1.00 97.12 253 ARG A O 1
ATOM 1940 N N . VAL A 1 254 ? -18.445 -1.272 4.513 1.00 95.31 254 VAL A N 1
ATOM 1941 C CA . VAL A 1 254 ? -18.183 -0.678 3.207 1.00 95.31 254 VAL A CA 1
ATOM 1942 C C . VAL A 1 254 ? -17.590 -1.731 2.281 1.00 95.31 254 VAL A C 1
ATOM 1944 O O . VAL A 1 254 ? -16.778 -2.559 2.694 1.00 95.31 254 VAL A O 1
ATOM 1947 N N . ARG A 1 255 ? -17.991 -1.710 1.011 1.00 92.50 255 ARG A N 1
ATOM 1948 C CA . ARG A 1 255 ? -17.386 -2.564 -0.009 1.00 92.50 255 ARG A CA 1
ATOM 1949 C C . ARG A 1 255 ? -15.948 -2.111 -0.264 1.00 92.50 255 ARG A C 1
ATOM 1951 O O . ARG A 1 255 ? -15.732 -0.965 -0.643 1.00 92.50 255 ARG A O 1
ATOM 1958 N N . SER A 1 256 ? -14.995 -3.013 -0.064 1.00 85.69 256 SER A N 1
ATOM 1959 C CA . SER A 1 256 ? -13.582 -2.810 -0.382 1.00 85.69 256 SER A CA 1
ATOM 1960 C C . SER A 1 256 ? -13.376 -2.775 -1.898 1.00 85.69 256 SER A C 1
ATOM 1962 O O . SER A 1 256 ? -14.031 -3.521 -2.629 1.00 85.69 256 SER A O 1
ATOM 1964 N N . VAL A 1 257 ? -12.465 -1.914 -2.356 1.00 83.00 257 VAL A N 1
ATOM 1965 C CA . VAL A 1 257 ? -12.081 -1.768 -3.769 1.00 83.00 257 VAL A CA 1
ATOM 1966 C C . VAL A 1 257 ? -10.665 -2.306 -3.922 1.00 83.00 257 VAL A C 1
ATOM 1968 O O . VAL A 1 257 ? -9.725 -1.772 -3.330 1.00 83.00 257 VAL A O 1
ATOM 1971 N N . ARG A 1 258 ? -10.506 -3.393 -4.679 1.00 76.88 258 ARG A N 1
ATOM 1972 C CA . ARG A 1 258 ? -9.215 -4.033 -4.941 1.00 76.88 258 ARG A CA 1
ATOM 1973 C C . ARG A 1 258 ? -9.244 -4.954 -6.157 1.00 76.88 258 ARG A C 1
ATOM 1975 O O . ARG A 1 258 ? -10.096 -5.822 -6.324 1.00 76.88 258 ARG A O 1
ATOM 1982 N N . SER A 1 259 ? -8.160 -4.898 -6.923 1.00 64.56 259 SER A N 1
ATOM 1983 C CA . SER A 1 259 ? -7.949 -5.822 -8.041 1.00 64.56 259 SER A CA 1
ATOM 1984 C C . SER A 1 259 ? -7.542 -7.236 -7.606 1.00 64.56 259 SER A C 1
ATOM 1986 O O . SER A 1 259 ? -7.674 -8.177 -8.393 1.00 64.56 259 SER A O 1
ATOM 1988 N N . ALA A 1 260 ? -7.078 -7.408 -6.362 1.00 65.69 260 ALA A N 1
ATOM 1989 C CA . ALA A 1 260 ? -6.689 -8.698 -5.793 1.00 65.69 260 ALA A CA 1
ATOM 1990 C C . ALA A 1 260 ? -7.889 -9.472 -5.214 1.00 65.69 260 ALA A C 1
ATOM 1992 O O . ALA A 1 260 ? -8.829 -8.890 -4.679 1.00 65.69 260 ALA A O 1
ATOM 1993 N N . PHE A 1 261 ? -7.849 -10.803 -5.311 1.00 59.44 261 PHE A N 1
ATOM 1994 C CA . PHE A 1 261 ? -8.909 -11.672 -4.797 1.00 59.44 261 PHE A CA 1
ATOM 1995 C C . PHE A 1 261 ? -8.975 -11.637 -3.252 1.00 59.44 261 PHE A C 1
ATOM 1997 O O . PHE A 1 261 ? -7.923 -11.545 -2.626 1.00 59.44 261 PHE A O 1
ATOM 2004 N N . PRO A 1 262 ? -10.164 -11.767 -2.629 1.00 67.50 262 PRO A N 1
ATOM 2005 C CA . PRO A 1 262 ? -11.483 -11.697 -3.256 1.00 67.50 262 PRO A CA 1
ATOM 2006 C C . PRO A 1 262 ? -11.839 -10.257 -3.653 1.00 67.50 262 PRO A C 1
ATOM 2008 O O . PRO A 1 262 ? -11.752 -9.345 -2.835 1.00 67.50 262 PRO A O 1
ATOM 2011 N N . GLN A 1 263 ? -12.284 -10.075 -4.902 1.00 68.56 263 GLN A N 1
ATOM 2012 C CA . GLN A 1 263 ? -12.634 -8.763 -5.482 1.00 68.56 263 GLN A CA 1
ATOM 2013 C C . GLN A 1 263 ? -13.918 -8.161 -4.887 1.00 68.56 263 GLN A C 1
ATOM 2015 O O . GLN A 1 263 ? -14.171 -6.970 -5.006 1.00 68.56 263 GLN A O 1
ATOM 2020 N N . ASN A 1 264 ? -14.733 -8.984 -4.226 1.00 72.31 264 ASN A N 1
ATOM 2021 C CA . ASN A 1 264 ? -15.912 -8.547 -3.492 1.00 72.31 264 ASN A CA 1
ATOM 2022 C C . ASN A 1 264 ? -15.699 -8.876 -2.021 1.00 72.31 264 ASN A C 1
ATOM 2024 O O . ASN A 1 264 ? -16.052 -9.965 -1.573 1.00 72.31 264 ASN A O 1
ATOM 2028 N N . ALA A 1 265 ? -15.082 -7.955 -1.292 1.00 85.12 265 ALA A N 1
ATOM 2029 C CA . ALA A 1 265 ? -15.005 -8.041 0.155 1.00 85.12 265 ALA A CA 1
ATOM 2030 C C . ALA A 1 265 ? -15.617 -6.817 0.803 1.00 85.12 265 ALA A C 1
ATOM 2032 O O . ALA A 1 265 ? -15.622 -5.726 0.235 1.00 85.12 265 ALA A O 1
ATOM 2033 N N . GLU A 1 266 ? -16.121 -7.021 2.008 1.00 92.19 266 GLU A N 1
ATOM 2034 C CA . GLU A 1 266 ? -16.626 -5.956 2.849 1.00 92.19 266 GLU A CA 1
ATOM 2035 C C . GLU A 1 266 ? -15.655 -5.728 3.988 1.00 92.19 266 GLU A C 1
ATOM 2037 O O . GLU A 1 266 ? -15.266 -6.663 4.690 1.00 92.19 266 GLU A O 1
ATOM 2042 N N . GLN A 1 267 ? -15.302 -4.468 4.184 1.00 94.62 267 GLN A N 1
ATOM 2043 C CA . GLN A 1 267 ? -14.627 -4.039 5.388 1.00 94.62 267 GLN A CA 1
ATOM 2044 C C . GLN A 1 267 ? -15.648 -3.546 6.386 1.00 94.62 267 GLN A C 1
ATOM 2046 O O . GLN A 1 267 ? -16.579 -2.810 6.054 1.00 94.62 267 GLN A O 1
ATOM 2051 N N . VAL A 1 268 ? -15.458 -3.978 7.619 1.00 97.12 268 VAL A N 1
ATOM 2052 C CA . VAL A 1 268 ? -16.347 -3.711 8.732 1.00 97.12 268 VAL A CA 1
ATOM 2053 C C . VAL A 1 268 ? -15.565 -2.917 9.759 1.00 97.12 268 VAL A C 1
ATOM 2055 O O . VAL A 1 268 ? -14.476 -3.314 10.178 1.00 97.12 268 VAL A O 1
ATOM 2058 N N . LEU A 1 269 ? -16.127 -1.781 10.155 1.00 97.94 269 LEU A N 1
ATOM 2059 C CA . LEU A 1 269 ? -15.562 -0.959 11.211 1.00 97.94 269 LEU A CA 1
ATOM 2060 C C . LEU A 1 269 ? -16.237 -1.337 12.531 1.00 97.94 269 LEU A C 1
ATOM 2062 O O . LEU A 1 269 ? -17.467 -1.327 12.644 1.00 97.94 269 LEU A O 1
ATOM 2066 N N . LEU A 1 270 ? -15.425 -1.673 13.529 1.00 98.69 270 LEU A N 1
ATOM 2067 C CA . LEU A 1 270 ? -15.876 -2.039 14.864 1.00 98.69 270 LEU A CA 1
ATOM 2068 C C . LEU A 1 270 ? -15.434 -0.978 15.871 1.00 98.69 270 LEU A C 1
ATOM 2070 O O . LEU A 1 270 ? -14.270 -0.570 15.898 1.00 98.69 270 LEU A O 1
ATOM 2074 N N . LYS A 1 271 ? -16.366 -0.562 16.726 1.00 98.50 271 LYS A N 1
ATOM 2075 C CA . LYS A 1 271 ? -16.129 0.409 17.796 1.00 98.50 271 LYS A CA 1
ATOM 2076 C C . LYS A 1 271 ? -16.032 -0.309 19.145 1.00 98.50 271 LYS A C 1
ATOM 2078 O O . LYS A 1 271 ? -16.908 -1.134 19.421 1.00 98.50 271 LYS A O 1
ATOM 2083 N N . PRO A 1 272 ? -15.046 0.021 19.999 1.00 98.31 272 PRO A N 1
ATOM 2084 C CA . PRO A 1 272 ? -14.990 -0.525 21.348 1.00 98.31 272 PRO A CA 1
ATOM 2085 C C . PRO A 1 272 ? -16.195 -0.035 22.165 1.00 98.31 272 PRO A C 1
ATOM 2087 O O . PRO A 1 272 ? -16.524 1.155 22.162 1.00 98.31 272 PRO A O 1
ATOM 2090 N N . VAL A 1 273 ? -16.870 -0.957 22.850 1.00 98.12 273 VAL A N 1
ATOM 2091 C CA . VAL A 1 273 ? -18.006 -0.672 23.750 1.00 98.12 273 VAL A CA 1
ATOM 2092 C C . VAL A 1 273 ? -17.676 -0.931 25.215 1.00 98.12 273 VAL A C 1
ATOM 2094 O O . VAL A 1 273 ? -18.361 -0.422 26.102 1.00 98.12 273 VAL A O 1
ATOM 2097 N N . ARG A 1 274 ? -16.612 -1.692 25.475 1.00 97.19 274 ARG A N 1
ATOM 2098 C CA . ARG A 1 274 ? -16.108 -1.946 26.820 1.00 97.19 274 ARG A CA 1
ATOM 2099 C C . ARG A 1 274 ? -15.548 -0.667 27.450 1.00 97.19 274 ARG A C 1
ATOM 2101 O O . ARG A 1 274 ? -14.922 0.150 26.777 1.00 97.19 274 ARG A O 1
ATOM 2108 N N . ALA A 1 275 ? -15.736 -0.503 28.762 1.00 97.56 275 ALA A N 1
ATOM 2109 C CA . ALA A 1 275 ? -15.143 0.609 29.497 1.00 97.56 275 ALA A CA 1
ATOM 2110 C C . ALA A 1 275 ? -13.610 0.573 29.382 1.00 97.56 275 ALA A C 1
ATOM 2112 O O . ALA A 1 275 ? -12.975 -0.440 29.684 1.00 97.56 275 ALA A O 1
ATOM 2113 N N . GLN A 1 276 ? -13.009 1.693 28.975 1.00 96.69 276 GLN A N 1
ATOM 2114 C CA . GLN A 1 276 ? -11.579 1.766 28.657 1.00 96.69 276 GLN A CA 1
ATOM 2115 C C . GLN A 1 276 ? -10.682 1.331 29.827 1.00 96.69 276 GLN A C 1
ATOM 2117 O O . GLN A 1 276 ? -9.673 0.666 29.613 1.00 96.69 276 GLN A O 1
ATOM 2122 N N . ALA A 1 277 ? -11.055 1.670 31.065 1.00 97.88 277 ALA A N 1
ATOM 2123 C CA . ALA A 1 277 ? -10.301 1.285 32.258 1.00 97.88 277 ALA A CA 1
ATOM 2124 C C . ALA A 1 277 ? -10.265 -0.239 32.467 1.00 97.88 277 ALA A C 1
ATOM 2126 O O . ALA A 1 277 ? -9.234 -0.779 32.868 1.00 97.88 277 ALA A O 1
ATOM 2127 N N . ASP A 1 278 ? -11.365 -0.932 32.162 1.00 98.25 278 ASP A N 1
ATOM 2128 C CA . ASP A 1 278 ? -11.443 -2.388 32.277 1.00 98.25 278 ASP A CA 1
ATOM 2129 C C . ASP A 1 278 ? -10.675 -3.075 31.151 1.00 98.25 278 ASP A C 1
ATOM 2131 O O . ASP A 1 278 ? -9.890 -3.979 31.419 1.00 98.25 278 ASP A O 1
ATOM 2135 N N . ALA A 1 279 ? -10.844 -2.606 29.910 1.00 98.12 279 ALA A N 1
ATOM 2136 C CA . ALA A 1 279 ? -10.102 -3.121 28.761 1.00 98.12 279 ALA A CA 1
ATOM 2137 C C . ALA A 1 279 ? -8.582 -2.946 28.937 1.00 98.12 279 ALA A C 1
ATOM 2139 O O . ALA A 1 279 ? -7.807 -3.851 28.633 1.00 98.12 279 ALA A O 1
ATOM 2140 N N . ARG A 1 280 ? -8.144 -1.807 29.492 1.00 98.50 280 ARG A N 1
ATOM 2141 C CA . ARG A 1 280 ? -6.728 -1.560 29.789 1.00 98.50 280 ARG A CA 1
ATOM 2142 C C . ARG A 1 280 ? -6.183 -2.541 30.821 1.00 98.50 280 ARG A C 1
ATOM 2144 O O . ARG A 1 280 ? -5.141 -3.137 30.577 1.00 98.50 280 ARG A O 1
ATOM 2151 N N . ARG A 1 281 ? -6.875 -2.698 31.952 1.00 98.38 281 ARG A N 1
ATOM 2152 C CA . ARG A 1 281 ? -6.446 -3.582 33.045 1.00 98.38 281 ARG A CA 1
ATOM 2153 C C . ARG A 1 281 ? -6.317 -5.031 32.576 1.00 98.38 281 ARG A C 1
ATOM 2155 O O . ARG A 1 281 ? -5.369 -5.717 32.944 1.00 98.38 281 ARG A O 1
ATOM 2162 N N . ASP A 1 282 ? -7.251 -5.489 31.749 1.00 98.12 282 ASP A N 1
ATOM 2163 C CA . ASP A 1 282 ? -7.205 -6.840 31.192 1.00 98.12 282 ASP A CA 1
ATOM 2164 C C . ASP A 1 282 ? -6.051 -7.014 30.199 1.00 98.12 282 ASP A C 1
ATOM 2166 O O . ASP A 1 282 ? -5.375 -8.042 30.235 1.00 98.12 282 ASP A O 1
ATOM 2170 N N . CYS A 1 283 ? -5.768 -5.999 29.377 1.00 98.44 283 CYS A N 1
ATOM 2171 C CA . CYS A 1 283 ? -4.586 -5.982 28.516 1.00 98.44 283 CYS A CA 1
ATOM 2172 C C . CYS A 1 283 ? -3.281 -6.029 29.323 1.00 98.44 283 CYS A C 1
ATOM 2174 O O . CYS A 1 283 ? -2.395 -6.818 28.996 1.00 98.44 283 CYS A O 1
ATOM 2176 N N . GLU A 1 284 ? -3.163 -5.227 30.386 1.00 98.25 284 GLU A N 1
ATOM 2177 C CA . GLU A 1 284 ? -1.985 -5.202 31.265 1.00 98.25 284 GLU A CA 1
ATOM 2178 C C . GLU A 1 284 ? -1.758 -6.582 31.890 1.00 98.25 284 GLU A C 1
ATOM 2180 O O . GLU A 1 284 ? -0.685 -7.163 31.732 1.00 98.25 284 GLU A O 1
ATOM 2185 N N . ARG A 1 285 ? -2.811 -7.170 32.473 1.00 97.56 285 ARG A N 1
ATOM 2186 C CA . ARG A 1 285 ? -2.770 -8.525 33.036 1.00 97.56 285 ARG A CA 1
ATOM 2187 C C . ARG A 1 285 ? -2.384 -9.573 31.991 1.00 97.56 285 ARG A C 1
ATOM 2189 O O . ARG A 1 285 ? -1.610 -10.482 32.283 1.00 97.56 285 ARG A O 1
ATOM 2196 N N . ALA A 1 286 ? -2.926 -9.476 30.779 1.00 97.06 286 ALA A N 1
ATOM 2197 C CA . ALA A 1 286 ? -2.608 -10.409 29.706 1.00 97.06 286 ALA A CA 1
ATOM 2198 C C . ALA A 1 286 ? -1.131 -10.307 29.289 1.00 97.06 286 ALA A C 1
ATOM 2200 O O . ALA A 1 286 ? -0.473 -11.335 29.138 1.00 97.06 286 ALA A O 1
ATOM 2201 N N . LYS A 1 287 ? -0.582 -9.088 29.180 1.00 96.06 287 LYS A N 1
ATOM 2202 C CA . LYS A 1 287 ? 0.841 -8.865 28.876 1.00 96.06 287 LYS A CA 1
ATOM 2203 C C . LYS A 1 287 ? 1.772 -9.326 29.999 1.00 96.06 287 LYS A C 1
ATOM 2205 O O . LYS A 1 287 ? 2.790 -9.948 29.706 1.00 96.06 287 LYS A O 1
ATOM 2210 N N . GLU A 1 288 ? 1.418 -9.107 31.263 1.00 95.00 288 GLU A N 1
ATOM 2211 C CA . GLU A 1 288 ? 2.179 -9.620 32.414 1.00 95.00 288 GLU A CA 1
ATOM 2212 C C . GLU A 1 288 ? 2.293 -11.151 32.387 1.00 95.00 288 GLU A C 1
ATOM 2214 O O . GLU A 1 288 ? 3.381 -11.700 32.562 1.00 95.00 288 GLU A O 1
ATOM 2219 N N . LEU A 1 289 ? 1.196 -11.852 32.077 1.00 93.19 289 LEU A N 1
ATOM 2220 C CA . LEU A 1 289 ? 1.184 -13.315 31.943 1.00 93.19 289 LEU A CA 1
ATOM 2221 C C . LEU A 1 289 ? 2.011 -13.835 30.756 1.00 93.19 289 LEU A C 1
ATOM 2223 O O . LEU A 1 289 ? 2.364 -15.016 30.737 1.00 93.19 289 LEU A O 1
ATOM 2227 N N . LEU A 1 290 ? 2.279 -13.006 29.746 1.00 89.94 290 LEU A N 1
ATOM 2228 C CA . LEU A 1 290 ? 3.169 -13.356 28.634 1.00 89.94 290 LEU A CA 1
ATOM 2229 C C . LEU A 1 290 ? 4.635 -13.173 29.029 1.00 89.94 290 LEU A C 1
ATOM 2231 O O . LEU A 1 290 ? 5.454 -14.041 28.745 1.00 89.94 290 LEU A O 1
ATOM 2235 N N . LEU A 1 291 ? 4.951 -12.080 29.728 1.00 85.56 291 LEU A N 1
ATOM 2236 C CA . LEU A 1 291 ? 6.299 -11.815 30.233 1.00 85.56 291 LEU A CA 1
ATOM 2237 C C . LEU A 1 291 ? 6.729 -12.842 31.286 1.00 85.56 291 LEU A C 1
ATOM 2239 O O . LEU A 1 291 ? 7.872 -13.283 31.261 1.00 85.56 291 LEU A O 1
ATOM 2243 N N . GLY A 1 292 ? 5.812 -13.266 32.162 1.00 77.81 292 GLY A N 1
ATOM 2244 C CA . GLY A 1 292 ? 6.083 -14.300 33.163 1.00 77.81 292 GLY A CA 1
ATOM 2245 C C . GLY A 1 292 ? 6.457 -15.654 32.553 1.00 77.81 292 GLY A C 1
ATOM 2246 O O . GLY A 1 292 ? 7.368 -16.305 33.047 1.00 77.81 292 GLY A O 1
ATOM 2247 N N . ARG A 1 293 ? 5.832 -16.041 31.431 1.00 72.00 293 ARG A N 1
ATOM 2248 C CA . ARG A 1 293 ? 6.160 -17.293 30.723 1.00 72.00 293 ARG A CA 1
ATOM 2249 C C . ARG A 1 293 ? 7.549 -17.276 30.090 1.00 72.00 293 ARG A C 1
ATOM 2251 O O . ARG A 1 293 ? 8.214 -18.297 30.071 1.00 72.00 293 ARG A O 1
ATOM 2258 N N . HIS A 1 294 ? 8.015 -16.116 29.630 1.00 63.47 294 HIS A N 1
ATOM 2259 C CA . HIS A 1 294 ? 9.361 -15.976 29.067 1.00 63.47 294 HIS A CA 1
ATOM 2260 C C . HIS A 1 294 ? 10.493 -16.036 30.103 1.00 63.47 294 HIS A C 1
ATOM 2262 O O . HIS A 1 294 ? 11.653 -16.048 29.711 1.00 63.47 294 HIS A O 1
ATOM 2268 N N . LEU A 1 295 ? 10.178 -16.032 31.402 1.00 60.38 295 LEU A N 1
ATOM 2269 C CA . LEU A 1 295 ? 11.167 -16.187 32.472 1.00 60.38 295 LEU A CA 1
ATOM 2270 C C . LEU A 1 295 ? 11.261 -17.631 32.993 1.00 60.38 295 LEU A C 1
ATOM 2272 O O . LEU A 1 295 ? 12.161 -17.920 33.780 1.00 60.38 295 LEU A O 1
ATOM 2276 N N . GLU A 1 296 ? 10.343 -18.513 32.585 1.00 53.84 296 GLU A N 1
ATOM 2277 C CA . GLU A 1 296 ? 10.312 -19.930 32.982 1.00 53.84 296 GLU A CA 1
ATOM 2278 C C . GLU A 1 296 ? 10.863 -20.879 31.897 1.00 53.84 296 GLU A C 1
ATOM 2280 O O . GLU A 1 296 ? 11.198 -22.019 32.225 1.00 53.84 296 GLU A O 1
ATOM 2285 N N . ASP A 1 297 ? 10.999 -20.401 30.653 1.00 48.50 297 ASP A N 1
ATOM 2286 C CA . ASP A 1 297 ? 11.610 -21.096 29.503 1.00 48.50 297 ASP A CA 1
ATOM 2287 C C . ASP A 1 297 ? 13.082 -20.684 29.293 1.00 48.50 297 ASP A C 1
ATOM 2289 O O . ASP A 1 297 ? 13.905 -21.567 28.945 1.00 48.50 297 ASP A O 1
#

Mean predicted aligned error: 7.1 Å

Nearest PDB structures (foldseek):
  8tgn-assembly1_A  TM=3.111E-01  e=5.790E+00  Homo sapiens
  8t69-assembly1_A  TM=3.627E-01  e=7.537E+00  Homo sapiens
  8sez-assembly1_A  TM=2.236E-01  e=1.722E+00  Oryctolagus cuniculus
  8ucm-assembly1_A  TM=3.087E-01  e=9.811E+00  Homo sapiens

Sequence (297 aa):
MVPRIPYEPFQPMLFWAISIAVIVVAVSMSARRGFAYASRHRLALAGLFFTLPHIYAFGTSNNYWEQAARAGIFWLLGSFVIAVDLAGRRAAVWVELVPVAAVALLVPTVVLSAAMDHPYRQEQALRLQTTKVPVGGETSEIRLDEDAATYVRGLRSIAASNGFQANAPIIDMSGVSPAAVFIIGGRAPGAAWLNAGYSGSDEYFKSMLDLVDCNTIASSWLLVEPGSPYAHSTDLLKRYGVDVSSDYREVGRVRSVRSAFPQNAEQVLLKPVRAQADARRDCERAKELLLGRHLED

Radius of gyration: 27.22 Å; Cα contacts (8 Å, |Δi|>4): 442; chains: 1; bounding box: 59×40×78 Å

Foldseek 3Di:
DPDPPDPPQPLLVLLVVLLVVLLVVLQVLLVVPDFDDADPVLLVQLVVLVCVLQVQLPPVPDDSSSSSSVSSVSSNVSSLSNSLRRNDDDPCSCVVCVVSVVVSVVSVVVVVVVCQQVPDWADGGVVQQADWAAFAPRPDIGGHHPQVNQQLVQLLVLCVVVPNDAQQEEAEQALRCLRSCRRNRYDYQQDSGLHFPDVCSLVSSLVSCLPGALLSVLQYKYWFWPPDSGGHDPVSCVLQVDDCVPQKDWSDKGFDPTPDPPRTIIITIIGGPDDSVVSSVSRVVSSVVVVVVVVVD

Secondary structure (DSSP, 8-state):
------SSSHHHHHHHHHHHHHHHHHHHHHHTT-PPPPPHHHHHHHHHHHHHHHHHHTTS-S-HHHHHHHTTHHHHHHHHHHHHHHT-S-TTHHHHHHHHHHHHHHHHHHHHHHHHHS-TT-SS-GGG--EEEEETTTTEEEEE-HHHHHHHHHHHHHHHHTT--TT-BEEE-SSS-HHHHHHTT-B-SS-S----SSTTHHHHHHHHHHTS-HHHHHH-EEEE-TT-TTSPPGGGGGGGT--HHHHEEEEEEEE---SSSSSS-EEEEEEE-S-HHHHHHHHHHHHHHHHHHTTT-

Solvent-accessible surface area (backbone atoms only — not comparable to full-atom values): 15916 Å² total; per-residue (Å²): 134,84,81,83,73,71,91,63,74,57,60,45,52,54,35,48,55,50,22,51,48,49,35,50,52,22,47,60,60,14,71,78,71,55,84,50,84,69,52,70,69,48,53,51,51,21,50,51,25,57,44,47,18,54,60,68,22,56,91,66,88,59,61,51,66,65,44,13,26,79,42,24,67,31,43,35,52,16,25,48,47,50,23,54,38,36,56,40,96,54,90,62,45,58,72,67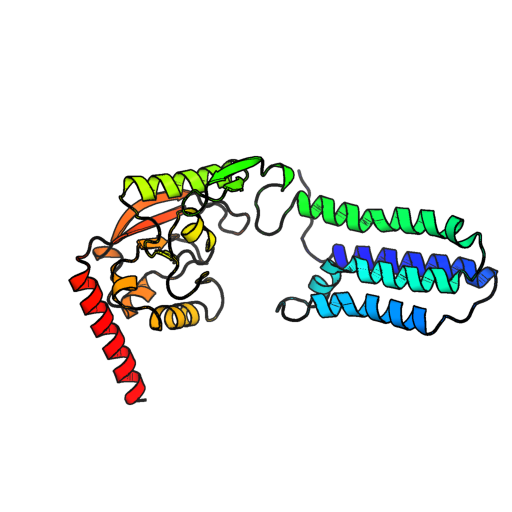,46,48,60,54,52,57,58,58,50,49,54,63,51,50,53,49,50,48,42,40,56,58,31,87,80,43,79,60,30,59,88,55,37,69,46,78,41,68,32,35,87,66,85,42,72,47,60,25,34,69,67,52,42,48,35,52,52,45,50,37,49,43,38,51,78,70,66,58,52,80,60,38,36,30,48,59,30,30,25,76,55,52,61,56,42,40,42,59,14,31,31,53,66,60,41,77,58,49,51,34,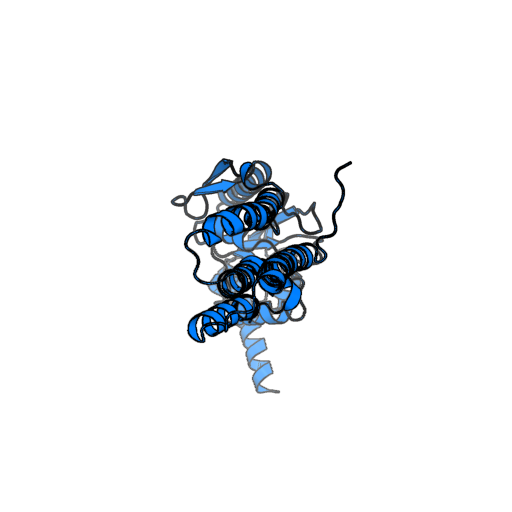69,50,94,64,22,70,59,50,45,49,60,32,51,70,76,42,57,38,66,54,61,32,62,25,27,38,37,34,28,79,91,46,87,36,28,51,66,70,70,66,40,48,64,43,51,40,51,66,86,78,34,35,42,82,66,45,75,34,62,48,79,46,58,54,87,70,55,82,39,47,36,34,40,29,40,62,69,51,59,48,71,58,38,20,53,37,17,47,54,31,48,51,60,51,57,55,54,68,74,77,111

pLDDT: mean 87.97, std 12.36, range [32.91, 98.69]